Protein AF-A0A849PIF7-F1 (afdb_monomer)

Nearest PDB structures (foldseek):
  7ocy-assembly1_B  TM=1.721E-01  e=1.455E+00  Enterococcus faecalis
  5sv0-assembly1_B  TM=2.475E-01  e=7.502E+00  Escherichia coli DH1

Secondary structure (DSSP, 8-state):
-----S---------HHHHHHHHHHHH-THHHHHHTT-S-TTSSB--HHHHHHHHHHHHHHT-S---PPPSSHHHHHHHHHHHHHHTT-HHHHHHHHHHHHHHHHHHHHHHH-TT-TTS----HHHHHHHHHHTTSS-GGGHHHHHHHHHHHHHHHTT-B--HHHHHHHHHHHHHHHHHHHHHHHHHHHS-S------HHHHHHHHT--EEEEEEE--TT--EEEEEEE-HHHHHHHHHTGGGS--EEEEEEE------

Solvent-accessible surface area (backbone atoms only — not comparable to full-atom values): 15451 Å² total; per-residue (Å²): 134,85,89,90,87,82,82,79,94,70,79,87,72,78,44,71,66,56,54,47,51,51,50,47,61,74,67,34,73,62,55,59,61,60,47,72,79,63,77,64,91,74,79,47,43,65,51,71,68,54,55,53,49,50,52,57,51,39,33,69,59,78,42,75,80,69,86,68,76,63,92,42,74,66,57,44,52,52,47,53,51,38,54,61,31,38,80,75,37,46,48,59,21,33,44,49,52,45,50,52,52,49,50,53,53,49,55,49,49,48,72,75,39,74,86,58,85,80,66,75,89,64,55,70,67,51,48,50,52,51,36,34,74,70,66,66,40,62,69,66,50,50,59,53,51,50,50,54,47,48,55,26,51,42,33,63,75,65,30,46,70,53,67,73,55,44,50,53,51,48,57,52,48,49,55,51,50,54,55,51,48,54,47,46,51,52,62,73,68,52,71,95,71,88,78,93,73,54,75,66,53,52,50,58,56,56,74,29,42,30,42,37,33,32,35,34,76,53,93,88,67,67,45,77,48,79,45,81,29,42,48,69,54,46,50,60,50,61,75,52,42,88,74,68,71,52,44,84,73,49,79,40,78,54,79,78,78,83,127

Radius of gyration: 31.15 Å; Cα contacts (8 Å, |Δi|>4): 218; chains: 1; bounding box: 52×60×112 Å

pLDDT: mean 79.92, std 16.1, range [35.12, 96.31]

Mean predicted aligned error: 15.19 Å

Foldseek 3Di:
DDDDDDDDPDDPPCDVVNVVVVVCVVVPCVVVVVCVVDDDPPVQADDPVLLVVLLVLLCVLVNDDPPDPQPDPVLVVLLVVLVVVLVVPLLVSLVSLLVLLQVLLVVLLCLLCVPPVDDDPDPSLVSLVVCVVSVLDPPSVSVSSVSLNVVSVSSNVRRDYDSVSSVSSSVSSSSSSSSSVVSVCCSVVPDPDDDDDDPVVVVVLQAWWKWWWKWQPPPPDIDIDTDIDHPVRVVVCVVCVVPPNIGTDDIGTDPDPDD

Structure (mmCIF, N/CA/C/O backbone):
data_AF-A0A849PIF7-F1
#
_entry.id   AF-A0A849PIF7-F1
#
loop_
_atom_site.group_PDB
_atom_site.id
_atom_site.type_symbol
_atom_site.label_atom_id
_atom_site.label_alt_id
_atom_site.label_comp_id
_atom_site.label_asym_id
_atom_site.label_entity_id
_atom_site.label_seq_id
_atom_site.pdbx_PDB_ins_code
_atom_site.Cartn_x
_atom_site.Cartn_y
_atom_site.Cartn_z
_atom_site.occupancy
_atom_site.B_iso_or_equiv
_atom_site.auth_seq_id
_atom_site.auth_comp_id
_atom_site.auth_asym_id
_atom_site.auth_atom_id
_atom_site.pdbx_PDB_model_num
ATOM 1 N N . MET A 1 1 ? 16.662 -44.984 -64.130 1.00 35.12 1 MET A N 1
ATOM 2 C CA . MET A 1 1 ? 17.517 -43.788 -64.285 1.00 35.12 1 MET A CA 1
ATOM 3 C C . MET A 1 1 ? 16.568 -42.618 -64.485 1.00 35.12 1 MET A C 1
ATOM 5 O O . MET A 1 1 ? 15.893 -42.604 -65.497 1.00 35.12 1 MET A O 1
ATOM 9 N N . LEU A 1 2 ? 16.180 -41.853 -63.463 1.00 41.31 2 LEU A N 1
ATOM 10 C CA . LEU A 1 2 ? 16.982 -40.962 -62.613 1.00 41.31 2 LEU A CA 1
ATOM 11 C C . LEU A 1 2 ? 17.701 -39.891 -63.448 1.00 41.31 2 LEU A C 1
ATOM 13 O O . LEU A 1 2 ? 18.602 -40.215 -64.213 1.00 41.31 2 LEU A O 1
ATOM 17 N N . ILE A 1 3 ? 17.294 -38.645 -63.172 1.00 51.84 3 ILE A N 1
ATOM 18 C CA . ILE A 1 3 ? 17.892 -37.353 -63.534 1.00 51.84 3 ILE A CA 1
ATOM 19 C C . ILE A 1 3 ? 17.629 -36.906 -64.977 1.00 51.84 3 ILE A C 1
ATOM 21 O O . ILE A 1 3 ? 18.204 -37.461 -65.907 1.00 51.84 3 ILE A O 1
ATOM 25 N N . SER A 1 4 ? 16.780 -35.873 -65.129 1.00 46.81 4 SER A N 1
ATOM 26 C CA . SER A 1 4 ? 17.010 -34.662 -65.960 1.00 46.81 4 SER A CA 1
ATOM 27 C C . SER A 1 4 ? 15.718 -33.981 -66.458 1.00 46.81 4 SER A C 1
ATOM 29 O O . SER A 1 4 ? 15.670 -33.626 -67.621 1.00 46.81 4 SER A O 1
ATOM 31 N N . HIS A 1 5 ? 14.662 -33.771 -65.660 1.00 46.31 5 HIS A N 1
ATOM 32 C CA . HIS A 1 5 ? 13.556 -32.893 -66.106 1.00 46.31 5 HIS A CA 1
ATOM 33 C C . HIS A 1 5 ? 12.752 -32.299 -64.946 1.00 46.31 5 HIS A C 1
ATOM 35 O O . HIS A 1 5 ? 11.621 -32.704 -64.730 1.00 46.31 5 HIS A O 1
ATOM 41 N N . VAL A 1 6 ? 13.299 -31.327 -64.213 1.00 53.56 6 VAL A N 1
ATOM 42 C CA . VAL A 1 6 ? 12.490 -30.279 -63.560 1.00 53.56 6 VAL A CA 1
ATOM 43 C C . VAL A 1 6 ? 13.376 -29.037 -63.440 1.00 53.56 6 VAL A C 1
ATOM 45 O O . VAL A 1 6 ? 14.538 -29.162 -63.073 1.00 53.56 6 VAL A O 1
ATOM 48 N N . VAL A 1 7 ? 12.811 -27.860 -63.706 1.00 50.59 7 VAL A N 1
ATOM 49 C CA . VAL A 1 7 ? 13.446 -26.527 -63.754 1.00 50.59 7 VAL A CA 1
ATOM 50 C C . VAL A 1 7 ? 14.021 -26.165 -65.128 1.00 50.59 7 VAL A C 1
ATOM 52 O O . VAL A 1 7 ? 15.214 -25.950 -65.317 1.00 50.59 7 VAL A O 1
ATOM 55 N N . GLY A 1 8 ? 13.115 -26.046 -66.102 1.00 46.53 8 GLY A N 1
ATOM 56 C CA . GLY A 1 8 ? 13.291 -25.086 -67.185 1.00 46.53 8 GLY A CA 1
ATOM 57 C C . GLY A 1 8 ? 12.989 -23.688 -66.645 1.00 46.53 8 GLY A C 1
ATOM 58 O O . GLY A 1 8 ? 11.845 -23.385 -66.314 1.00 46.53 8 GLY A O 1
ATOM 59 N N . TRP A 1 9 ? 14.021 -22.856 -66.518 1.00 51.81 9 TRP A N 1
ATOM 60 C CA . TRP A 1 9 ? 13.896 -21.404 -66.395 1.00 51.81 9 TRP A CA 1
ATOM 61 C C . TRP A 1 9 ? 13.488 -20.816 -67.748 1.00 51.81 9 TRP A C 1
ATOM 63 O O . TRP A 1 9 ? 14.283 -20.180 -68.431 1.00 51.81 9 TRP A O 1
ATOM 73 N N . GLU A 1 10 ? 12.238 -21.024 -68.141 1.00 46.03 10 GLU A N 1
ATOM 74 C CA . GLU A 1 10 ? 11.636 -20.269 -69.231 1.00 46.03 10 GLU A CA 1
ATOM 75 C C . GLU A 1 10 ? 10.277 -19.748 -68.774 1.00 46.03 10 GLU A C 1
ATOM 77 O O . GLU A 1 10 ? 9.395 -20.507 -68.389 1.00 46.03 10 GLU A O 1
ATOM 82 N N . GLN A 1 11 ? 10.153 -18.419 -68.818 1.00 55.75 11 GLN A N 1
ATOM 83 C CA . GLN A 1 11 ? 8.917 -17.654 -68.661 1.00 55.75 11 GLN A CA 1
ATOM 84 C C . GLN A 1 11 ? 8.343 -17.588 -67.238 1.00 55.75 11 GLN A C 1
ATOM 86 O O . GLN A 1 11 ? 7.218 -18.000 -66.972 1.00 55.75 11 GLN A O 1
ATOM 91 N N . ILE A 1 12 ? 9.056 -16.899 -66.336 1.00 53.50 12 ILE A N 1
ATOM 92 C CA . ILE A 1 12 ? 8.342 -16.114 -65.318 1.00 53.50 12 ILE A CA 1
ATOM 93 C C . ILE A 1 12 ? 7.692 -14.946 -66.069 1.00 53.50 12 ILE A C 1
ATOM 95 O O . ILE A 1 12 ? 8.276 -13.872 -66.211 1.00 53.50 12 ILE A O 1
ATOM 99 N N . THR A 1 13 ? 6.496 -15.164 -66.613 1.00 55.72 13 THR A N 1
ATOM 100 C CA . THR A 1 13 ? 5.604 -14.067 -66.985 1.00 55.72 13 THR A CA 1
ATOM 101 C C . THR A 1 13 ? 5.192 -13.409 -65.682 1.00 55.72 13 THR A C 1
ATOM 103 O O . THR A 1 13 ? 4.318 -13.906 -64.973 1.00 55.72 13 THR A O 1
ATOM 106 N N . VAL A 1 14 ? 5.901 -12.346 -65.304 1.00 62.09 14 VAL A N 1
ATOM 107 C CA . VAL A 1 14 ? 5.511 -11.534 -64.157 1.00 62.09 14 VAL A CA 1
ATOM 108 C C . VAL A 1 14 ? 4.198 -10.872 -64.542 1.00 62.09 14 VAL A C 1
ATOM 110 O O . VAL A 1 14 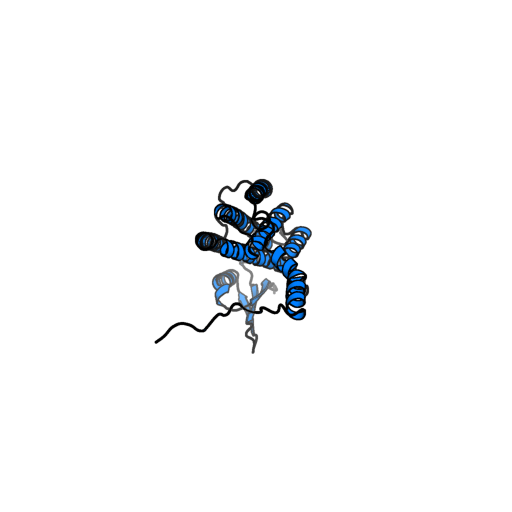? 4.175 -9.896 -65.291 1.00 62.09 14 VAL A O 1
ATOM 113 N N . ASP A 1 15 ? 3.104 -11.477 -64.097 1.00 67.56 15 ASP A N 1
ATOM 114 C CA . ASP A 1 15 ? 1.775 -11.005 -64.425 1.00 67.56 15 ASP A CA 1
ATOM 115 C C . ASP A 1 15 ? 1.606 -9.605 -63.834 1.00 67.56 15 ASP A C 1
ATOM 117 O O . ASP A 1 15 ? 2.105 -9.306 -62.741 1.00 67.56 15 ASP A O 1
ATOM 121 N N . THR A 1 16 ? 0.921 -8.715 -64.550 1.00 73.88 16 THR A N 1
ATOM 122 C CA . THR A 1 16 ? 0.768 -7.319 -64.100 1.00 73.88 16 THR A CA 1
ATOM 123 C C . THR A 1 16 ? 0.113 -7.271 -62.718 1.00 73.88 16 THR A C 1
ATOM 125 O O . THR A 1 16 ? 0.446 -6.421 -61.898 1.00 73.88 16 THR A O 1
ATOM 128 N N . ILE A 1 17 ? -0.740 -8.257 -62.426 1.00 76.25 17 ILE A N 1
ATOM 129 C CA . ILE A 1 17 ? -1.367 -8.486 -61.124 1.00 76.25 17 ILE A CA 1
ATOM 130 C C . ILE A 1 17 ? -0.325 -8.813 -60.046 1.00 76.25 17 ILE A C 1
ATOM 132 O O . ILE A 1 17 ? -0.414 -8.277 -58.948 1.00 76.25 17 ILE A O 1
ATOM 136 N N . THR A 1 18 ? 0.684 -9.638 -60.338 1.00 76.56 18 THR A N 1
ATOM 137 C CA . THR A 1 18 ? 1.757 -9.998 -59.396 1.00 76.56 18 THR A CA 1
ATOM 138 C C . THR A 1 18 ? 2.657 -8.804 -59.086 1.00 76.56 18 THR A C 1
ATOM 140 O O . THR A 1 18 ? 3.003 -8.582 -57.928 1.00 76.56 18 THR A O 1
ATOM 143 N N . LEU A 1 19 ? 2.985 -7.992 -60.097 1.00 78.25 19 LEU A N 1
ATOM 144 C CA . LEU A 1 19 ? 3.710 -6.727 -59.913 1.00 78.25 19 LEU A CA 1
ATOM 145 C C . LEU A 1 19 ? 2.902 -5.720 -59.092 1.00 78.25 19 LEU A C 1
ATOM 147 O O . LEU A 1 19 ? 3.461 -5.042 -58.234 1.00 78.25 19 LEU A O 1
ATOM 151 N N . LEU A 1 20 ? 1.590 -5.650 -59.321 1.00 75.06 20 LEU A N 1
ATOM 152 C CA . LEU A 1 20 ? 0.695 -4.753 -58.598 1.00 75.06 20 LEU A CA 1
ATOM 153 C C . LEU A 1 20 ? 0.504 -5.213 -57.150 1.00 75.06 20 LEU A C 1
ATOM 155 O O . LEU A 1 20 ? 0.554 -4.380 -56.257 1.00 75.06 20 LEU A O 1
ATOM 159 N N . LEU A 1 21 ? 0.393 -6.519 -56.889 1.00 71.81 21 LEU A N 1
ATOM 160 C CA . LEU A 1 21 ? 0.383 -7.089 -55.535 1.00 71.81 21 LEU A CA 1
ATOM 161 C C . LEU A 1 21 ? 1.705 -6.850 -54.805 1.00 71.81 21 LEU A C 1
ATOM 163 O O . LEU A 1 21 ? 1.686 -6.476 -53.638 1.00 71.81 21 LEU A O 1
ATOM 167 N N . LEU A 1 22 ? 2.844 -7.006 -55.486 1.00 71.75 22 LEU A N 1
ATOM 168 C CA . LEU A 1 22 ? 4.161 -6.703 -54.924 1.00 71.75 22 LEU A CA 1
ATOM 169 C C . LEU A 1 22 ? 4.294 -5.207 -54.601 1.00 71.75 22 LEU A C 1
ATOM 171 O O . LEU A 1 22 ? 4.764 -4.852 -53.523 1.00 71.75 22 LEU A O 1
ATOM 175 N N . ALA A 1 23 ? 3.828 -4.330 -55.492 1.00 75.44 23 ALA A N 1
ATOM 176 C CA . ALA A 1 23 ? 3.785 -2.889 -55.259 1.00 75.44 23 ALA A CA 1
ATOM 177 C C . ALA A 1 23 ? 2.822 -2.527 -54.117 1.00 75.44 23 ALA A C 1
ATOM 179 O O . ALA A 1 23 ? 3.164 -1.713 -53.268 1.00 75.44 23 ALA A O 1
ATOM 180 N N . PHE A 1 24 ? 1.656 -3.169 -54.036 1.00 74.12 24 PHE A N 1
ATOM 181 C CA . PHE A 1 24 ? 0.692 -2.969 -52.955 1.00 74.12 24 PHE A CA 1
ATOM 182 C C . PHE A 1 24 ? 1.241 -3.467 -51.616 1.00 74.12 24 PHE A C 1
ATOM 184 O O . PHE A 1 24 ? 0.996 -2.847 -50.592 1.00 74.12 24 PHE A O 1
ATOM 191 N N . LEU A 1 25 ? 2.033 -4.541 -51.616 1.00 65.75 25 LEU A N 1
ATOM 192 C CA . LEU A 1 25 ? 2.717 -5.055 -50.431 1.00 65.75 25 LEU A CA 1
ATOM 193 C C . LEU A 1 25 ? 3.863 -4.126 -49.997 1.00 65.75 25 LEU A C 1
ATOM 195 O O . LEU A 1 25 ? 4.031 -3.906 -48.802 1.00 65.75 25 LEU A O 1
ATOM 199 N N . LEU A 1 26 ? 4.580 -3.514 -50.947 1.00 63.72 26 LEU A N 1
ATOM 200 C CA . LEU A 1 26 ? 5.609 -2.493 -50.694 1.00 63.72 26 LEU A CA 1
ATOM 201 C C . LEU A 1 26 ? 5.036 -1.142 -50.225 1.00 63.72 26 LEU A C 1
ATOM 203 O O . LEU A 1 26 ? 5.716 -0.416 -49.504 1.00 63.72 26 LEU A O 1
ATOM 207 N N . VAL A 1 27 ? 3.806 -0.804 -50.624 1.00 66.25 27 VAL A N 1
ATOM 208 C CA . VAL A 1 27 ? 3.104 0.450 -50.277 1.00 66.25 27 VAL A CA 1
ATOM 209 C C . VAL A 1 27 ? 2.106 0.249 -49.122 1.00 66.25 27 VAL A C 1
ATOM 211 O O . VAL A 1 27 ? 1.546 1.213 -48.602 1.00 66.25 27 VAL A O 1
ATOM 214 N N . SER A 1 28 ? 1.885 -0.994 -48.680 1.00 62.19 28 SER A N 1
ATOM 215 C CA . SER A 1 28 ? 0.924 -1.312 -47.624 1.00 62.19 28 SER A CA 1
ATOM 216 C C . SER A 1 28 ? 1.323 -0.641 -46.301 1.00 62.19 28 SER A C 1
ATOM 218 O O . SER A 1 28 ? 2.455 -0.820 -45.835 1.00 62.19 28 SER A O 1
ATOM 220 N N . PRO A 1 29 ? 0.390 0.053 -45.621 1.00 58.03 29 PRO A N 1
ATOM 221 C CA . PRO A 1 29 ? 0.633 0.740 -44.347 1.00 58.03 29 PRO A CA 1
ATOM 222 C C . PRO A 1 29 ? 0.992 -0.204 -43.181 1.00 58.03 29 PRO A C 1
ATOM 224 O O . PRO A 1 29 ? 1.274 0.248 -42.072 1.00 58.03 29 PRO A O 1
ATOM 227 N N . PHE A 1 30 ? 1.040 -1.520 -43.409 1.00 53.28 30 PHE A N 1
ATOM 228 C CA . PHE A 1 30 ? 1.549 -2.489 -42.438 1.00 53.28 30 PHE A CA 1
ATOM 229 C C . PHE A 1 30 ? 3.085 -2.539 -42.355 1.00 53.28 30 PHE A C 1
ATOM 231 O O . PHE A 1 30 ? 3.613 -2.941 -41.319 1.00 53.28 30 PHE A O 1
ATOM 238 N N . ILE A 1 31 ? 3.827 -2.064 -43.369 1.00 53.44 31 ILE A N 1
ATOM 239 C CA . ILE A 1 31 ? 5.289 -1.896 -43.247 1.00 53.44 31 ILE A CA 1
ATOM 240 C C . ILE A 1 31 ? 5.625 -0.771 -42.260 1.00 53.44 31 ILE A C 1
ATOM 242 O O . ILE A 1 31 ? 6.577 -0.909 -41.495 1.00 53.44 31 ILE A O 1
ATOM 246 N N . GLU A 1 32 ? 4.834 0.305 -42.201 1.00 47.50 32 GLU A N 1
ATOM 247 C CA . GLU A 1 32 ? 5.007 1.355 -41.183 1.00 47.50 32 GLU A CA 1
ATOM 248 C C . GLU A 1 32 ? 4.712 0.847 -39.763 1.00 47.50 32 GLU A C 1
ATOM 250 O O . GLU A 1 32 ? 5.371 1.269 -38.812 1.00 47.50 32 GLU A O 1
ATOM 255 N N . GLN A 1 33 ? 3.800 -0.120 -39.608 1.00 48.03 33 GLN A N 1
ATOM 256 C CA . GLN A 1 33 ? 3.543 -0.767 -38.315 1.00 48.03 33 GLN A CA 1
ATOM 257 C C . GLN A 1 33 ? 4.656 -1.745 -37.902 1.00 48.03 33 GLN A C 1
ATOM 259 O O . GLN A 1 33 ? 4.949 -1.851 -36.715 1.00 48.03 33 GLN A O 1
ATOM 264 N N . LEU A 1 34 ? 5.344 -2.387 -38.854 1.00 48.75 34 LEU A N 1
ATOM 265 C CA . LEU A 1 34 ? 6.538 -3.202 -38.578 1.00 48.75 34 LEU A CA 1
ATOM 266 C C . LEU A 1 34 ? 7.805 -2.351 -38.362 1.00 48.75 34 LEU A C 1
ATOM 268 O O . LEU A 1 34 ? 8.671 -2.722 -37.570 1.00 48.75 34 LEU A O 1
ATOM 272 N N . ARG A 1 35 ? 7.910 -1.182 -39.010 1.00 41.22 35 ARG A N 1
ATOM 273 C CA . ARG A 1 35 ? 8.995 -0.207 -38.781 1.00 41.22 35 ARG A CA 1
ATOM 274 C C . ARG A 1 35 ? 8.923 0.449 -37.405 1.00 41.22 35 ARG A C 1
ATOM 276 O O . ARG A 1 35 ? 9.966 0.810 -36.868 1.00 41.22 35 ARG A O 1
ATOM 283 N N . LYS A 1 36 ? 7.734 0.546 -36.805 1.00 42.81 36 LYS A N 1
ATOM 284 C CA . LYS A 1 36 ? 7.552 1.095 -35.451 1.00 42.81 36 LYS A CA 1
ATOM 285 C C . LYS A 1 36 ? 8.197 0.275 -34.327 1.00 42.81 36 LYS A C 1
ATOM 287 O O . LYS A 1 36 ? 8.290 0.786 -33.222 1.00 42.81 36 LYS A O 1
ATOM 292 N N . ILE A 1 37 ? 8.674 -0.943 -34.595 1.00 50.44 37 ILE A N 1
ATOM 293 C CA . ILE A 1 37 ? 9.391 -1.774 -33.607 1.00 50.44 37 ILE A CA 1
ATOM 294 C C . ILE A 1 37 ? 10.923 -1.627 -33.741 1.00 50.44 37 ILE A C 1
ATOM 296 O O . ILE A 1 37 ? 11.677 -2.137 -32.920 1.00 50.44 37 ILE A O 1
ATOM 300 N N . LYS A 1 38 ? 11.430 -0.923 -34.764 1.00 44.53 38 LYS A N 1
ATOM 301 C CA . LYS A 1 38 ? 12.875 -0.824 -35.024 1.00 44.53 38 LYS A CA 1
ATOM 302 C C . LYS A 1 38 ? 13.273 0.544 -35.568 1.00 44.53 38 LYS A C 1
ATOM 304 O O . LYS A 1 38 ? 13.595 0.679 -36.747 1.00 44.53 38 LYS A O 1
ATOM 309 N N . VAL A 1 39 ? 13.336 1.537 -34.687 1.00 39.34 39 VAL A N 1
ATOM 310 C CA . VAL A 1 39 ? 14.216 2.697 -34.882 1.00 39.34 39 VAL A CA 1
ATOM 311 C C . VAL A 1 39 ? 15.047 2.880 -33.615 1.00 39.34 39 VAL A C 1
ATOM 313 O O . VAL A 1 39 ? 14.692 3.633 -32.723 1.00 39.34 39 VAL A O 1
ATOM 316 N N . GLY A 1 40 ? 16.170 2.159 -33.577 1.00 40.66 40 GLY A N 1
ATOM 317 C CA . GLY A 1 40 ? 17.256 2.345 -32.618 1.00 40.66 40 GLY A CA 1
ATOM 318 C C . GLY A 1 40 ? 17.052 1.617 -31.294 1.00 40.66 40 GLY A C 1
ATOM 319 O O . GLY A 1 40 ? 16.019 1.744 -30.654 1.00 40.66 40 GLY A O 1
ATOM 320 N N . GLU A 1 41 ? 18.087 0.921 -30.834 1.00 45.38 41 GLU A N 1
ATOM 321 C CA . GLU A 1 41 ? 18.241 0.367 -29.476 1.00 45.38 41 GLU A CA 1
ATOM 322 C C . GLU A 1 41 ? 18.171 1.439 -28.356 1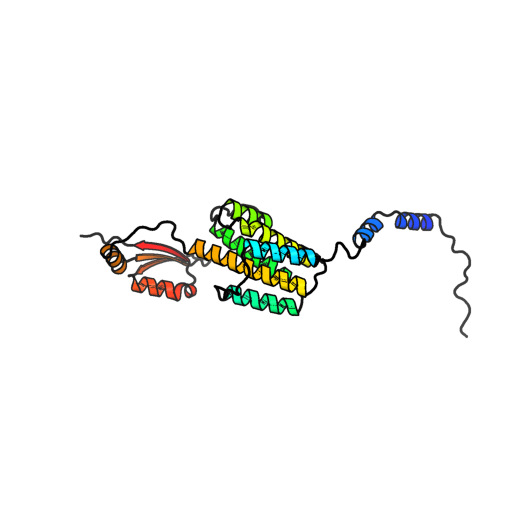.00 45.38 41 GLU A C 1
ATOM 324 O O . GLU A 1 41 ? 18.609 1.206 -27.242 1.00 45.38 41 GLU A O 1
ATOM 329 N N . PHE A 1 42 ? 17.653 2.636 -28.645 1.00 44.09 42 PHE A N 1
ATOM 330 C CA . PHE A 1 42 ? 17.788 3.846 -27.840 1.00 44.09 42 PHE A CA 1
ATOM 331 C C . PHE A 1 42 ? 16.493 4.285 -27.141 1.00 44.09 42 PHE A C 1
ATOM 333 O O . PHE A 1 42 ? 16.565 5.072 -26.205 1.00 44.09 42 PHE A O 1
ATOM 340 N N . GLU A 1 43 ? 15.325 3.793 -27.568 1.00 47.28 43 GLU A N 1
ATOM 341 C CA . GLU A 1 43 ? 14.036 4.080 -26.904 1.00 47.28 43 GLU A CA 1
ATOM 342 C C . GLU A 1 43 ? 13.480 2.886 -26.118 1.00 47.28 43 GLU A C 1
ATOM 344 O O . GLU A 1 43 ? 12.558 3.052 -25.329 1.00 47.28 43 GLU A O 1
ATOM 349 N N . ALA A 1 44 ? 14.033 1.687 -26.316 1.00 63.69 44 ALA A N 1
ATOM 350 C CA . ALA A 1 44 ? 13.549 0.462 -25.683 1.00 63.69 44 ALA A CA 1
ATOM 351 C C . ALA A 1 44 ? 14.381 0.035 -24.465 1.00 63.69 44 ALA A C 1
ATOM 353 O O . ALA A 1 44 ? 14.152 -1.053 -23.954 1.00 63.69 44 ALA A O 1
ATOM 354 N N . GLU A 1 45 ? 15.356 0.832 -24.020 1.00 75.06 45 GLU A N 1
ATOM 355 C CA . GLU A 1 45 ? 16.161 0.548 -22.827 1.00 75.06 45 GLU A CA 1
ATOM 356 C C . GLU A 1 45 ? 15.925 1.626 -21.765 1.00 75.06 45 GLU A C 1
ATOM 358 O O . GLU A 1 45 ? 16.014 2.829 -22.034 1.00 75.06 45 GLU A O 1
ATOM 363 N N . ILE A 1 46 ? 15.664 1.195 -20.531 1.00 81.94 46 ILE A N 1
ATOM 364 C CA . ILE A 1 46 ? 15.621 2.092 -19.377 1.00 81.94 46 ILE A CA 1
ATOM 365 C C . ILE A 1 46 ? 17.038 2.608 -19.127 1.00 81.94 46 ILE A C 1
ATOM 367 O O . ILE A 1 46 ? 17.946 1.851 -18.781 1.00 81.94 46 ILE A O 1
ATOM 371 N N . ALA A 1 47 ? 17.240 3.913 -19.309 1.00 84.31 47 ALA A N 1
ATOM 372 C CA . ALA A 1 47 ? 18.582 4.462 -19.333 1.00 84.31 47 ALA A CA 1
ATOM 373 C C . ALA A 1 47 ? 19.241 4.408 -17.934 1.00 84.31 47 ALA A C 1
ATOM 375 O O . ALA A 1 47 ? 18.689 4.971 -16.986 1.00 84.31 47 ALA A O 1
ATOM 376 N N . PRO A 1 48 ? 20.486 3.902 -17.792 1.00 84.62 48 PRO A N 1
ATOM 377 C CA . PRO A 1 48 ? 21.284 3.982 -16.556 1.00 84.62 48 PRO A CA 1
ATOM 378 C C . PRO A 1 48 ? 21.221 5.334 -15.841 1.00 84.62 48 PRO A C 1
ATOM 380 O O . PRO A 1 48 ? 21.184 5.447 -14.616 1.00 84.62 48 PRO A O 1
ATOM 383 N N . SER A 1 49 ? 21.298 6.396 -16.647 1.00 84.75 49 SER A N 1
ATOM 384 C CA . SER A 1 49 ? 21.364 7.766 -16.158 1.00 84.75 49 SER A CA 1
ATOM 385 C C . SER A 1 49 ? 20.033 8.245 -15.588 1.00 84.75 49 SER A C 1
ATOM 387 O O . SER A 1 49 ? 20.044 9.097 -14.704 1.00 84.75 49 SER A O 1
ATOM 389 N N . GLU A 1 50 ? 18.916 7.693 -16.061 1.00 87.44 50 GLU A N 1
ATOM 390 C CA . GLU A 1 50 ? 17.579 7.940 -15.527 1.00 87.44 50 GLU A CA 1
ATOM 391 C C . GLU A 1 50 ? 17.460 7.316 -14.139 1.00 87.44 50 GLU A C 1
ATOM 393 O O . GLU A 1 50 ? 17.223 8.033 -13.176 1.00 87.44 50 GLU A O 1
ATOM 398 N N . VAL A 1 51 ? 17.795 6.030 -13.998 1.00 86.12 51 VAL A N 1
ATOM 399 C CA . VAL A 1 51 ? 17.753 5.325 -12.704 1.00 86.12 51 VAL A CA 1
ATOM 400 C C . VAL A 1 51 ? 18.691 5.960 -11.676 1.00 86.12 51 VAL A C 1
ATOM 402 O O . VAL A 1 51 ? 18.346 6.108 -10.504 1.00 86.12 51 VAL A O 1
ATOM 405 N N . LYS A 1 52 ? 19.868 6.426 -12.108 1.00 86.94 52 LYS A N 1
ATOM 406 C CA . LYS A 1 52 ? 20.792 7.155 -11.230 1.00 86.94 52 LYS A CA 1
ATOM 407 C C . LYS A 1 52 ? 20.240 8.513 -10.783 1.00 86.94 52 LYS A C 1
ATOM 409 O O . LYS A 1 52 ? 20.443 8.895 -9.629 1.00 86.94 52 LYS A O 1
ATOM 414 N N . LYS A 1 53 ? 19.582 9.258 -11.681 1.00 88.12 53 LYS A N 1
ATOM 415 C CA . LYS A 1 53 ? 18.922 10.529 -11.337 1.00 88.12 53 LYS A CA 1
ATOM 416 C C . LYS A 1 53 ? 17.779 10.281 -10.363 1.00 88.12 53 LYS A C 1
ATOM 418 O O . LYS A 1 53 ? 17.766 10.924 -9.317 1.00 88.12 53 LYS A O 1
ATOM 423 N N . PHE A 1 54 ? 16.937 9.297 -10.662 1.00 88.75 54 PHE A N 1
ATOM 424 C CA . PHE A 1 54 ? 15.846 8.857 -9.809 1.00 88.75 54 PHE A CA 1
ATOM 425 C C . PHE A 1 54 ? 16.341 8.542 -8.394 1.00 88.75 54 PHE A C 1
ATOM 427 O O . PHE A 1 54 ? 15.902 9.170 -7.434 1.00 88.75 54 PHE A O 1
ATOM 434 N N . LYS A 1 55 ? 17.362 7.681 -8.263 1.00 86.56 55 LYS A N 1
ATOM 435 C CA . LYS A 1 55 ? 17.985 7.368 -6.966 1.00 86.56 55 LYS A CA 1
ATOM 436 C C . LYS A 1 55 ? 18.405 8.627 -6.206 1.00 86.56 55 LYS A C 1
ATOM 438 O O . LYS A 1 55 ? 18.077 8.784 -5.036 1.00 86.56 55 LYS A O 1
ATOM 443 N N . SER A 1 56 ? 19.061 9.564 -6.889 1.00 84.38 56 SER A N 1
ATOM 444 C CA . SER A 1 56 ? 19.499 10.817 -6.266 1.00 84.38 56 SER A CA 1
ATOM 445 C C . SER A 1 56 ? 18.357 11.755 -5.853 1.00 84.38 56 SER A C 1
ATOM 447 O O . SER A 1 56 ? 18.535 12.567 -4.947 1.00 84.38 56 SER A O 1
ATOM 449 N N . GLU A 1 57 ? 17.207 11.695 -6.524 1.00 84.94 57 GLU A N 1
ATOM 450 C CA . GLU A 1 57 ? 16.019 12.486 -6.190 1.00 84.94 57 GLU A CA 1
ATOM 451 C C . GLU A 1 57 ? 15.263 11.887 -5.002 1.00 84.94 57 GLU A C 1
ATOM 453 O O . GLU A 1 57 ? 14.840 12.617 -4.098 1.00 84.94 57 GLU A O 1
ATOM 458 N N . VAL A 1 58 ? 15.185 10.556 -4.946 1.00 82.19 58 VAL A N 1
ATOM 459 C CA . VAL A 1 58 ? 14.641 9.834 -3.794 1.00 82.19 58 VAL A CA 1
ATOM 460 C C . VAL A 1 58 ? 15.497 10.061 -2.557 1.00 82.19 58 VAL A C 1
ATOM 462 O O . VAL A 1 58 ? 14.955 10.422 -1.516 1.00 82.19 58 VAL A O 1
ATOM 465 N N . ASP A 1 59 ? 16.821 9.960 -2.669 1.00 85.88 59 ASP A N 1
ATOM 466 C CA . ASP A 1 59 ? 17.723 10.187 -1.534 1.00 85.88 59 ASP A CA 1
ATOM 467 C C . ASP A 1 59 ? 17.616 11.618 -0.971 1.00 85.88 59 ASP A C 1
ATOM 469 O O . ASP A 1 59 ? 17.865 11.843 0.211 1.00 85.88 59 ASP A O 1
ATOM 473 N N . LYS A 1 60 ? 17.194 12.600 -1.779 1.00 83.75 60 LYS A N 1
ATOM 474 C CA . LYS A 1 60 ? 16.896 13.964 -1.300 1.00 83.75 60 LYS A CA 1
ATOM 475 C C . LYS A 1 60 ? 15.529 14.078 -0.630 1.00 83.75 60 LYS A C 1
ATOM 477 O O . LYS A 1 60 ? 15.377 14.888 0.278 1.00 83.75 60 LYS A O 1
ATOM 482 N N . SER A 1 61 ? 14.544 13.324 -1.112 1.00 78.62 61 SER A N 1
ATOM 483 C CA . SER A 1 61 ? 13.145 13.424 -0.675 1.00 78.62 61 SER A CA 1
ATOM 484 C C . SER A 1 61 ? 12.848 12.578 0.565 1.00 78.62 61 SER A C 1
ATOM 486 O O . SER A 1 61 ? 12.095 13.016 1.429 1.00 78.62 61 SER A O 1
ATOM 488 N N . ILE A 1 62 ? 13.448 11.388 0.653 1.00 78.31 62 ILE A N 1
ATOM 489 C CA . ILE A 1 62 ? 13.242 10.389 1.717 1.00 78.31 62 ILE A CA 1
ATOM 490 C C . ILE A 1 62 ? 14.475 10.311 2.650 1.00 78.31 62 ILE A C 1
ATOM 492 O O . ILE A 1 62 ? 14.399 9.794 3.760 1.00 78.31 62 ILE A O 1
ATOM 496 N N . GLY A 1 63 ? 15.610 10.892 2.242 1.00 73.56 63 GLY A N 1
ATOM 497 C CA . GLY A 1 63 ? 16.899 10.806 2.937 1.00 73.56 63 GLY A CA 1
ATOM 498 C C . GLY A 1 63 ? 17.772 9.676 2.385 1.00 73.56 63 GLY A C 1
ATOM 499 O O . GLY A 1 63 ? 17.291 8.800 1.672 1.00 73.56 63 GLY A O 1
ATOM 500 N N . THR A 1 64 ? 19.071 9.673 2.686 1.00 59.81 64 THR A N 1
ATOM 501 C CA . THR A 1 64 ? 19.952 8.527 2.398 1.00 59.81 64 THR A CA 1
ATOM 502 C C . THR A 1 64 ? 19.616 7.390 3.352 1.00 59.81 64 THR A C 1
ATOM 504 O O . THR A 1 64 ? 19.638 7.589 4.564 1.00 59.81 64 THR A O 1
ATOM 507 N N . GLY A 1 65 ? 19.288 6.220 2.803 1.00 55.00 65 GLY A N 1
ATOM 508 C CA . GLY A 1 65 ? 18.894 5.044 3.570 1.00 55.00 65 GLY A CA 1
ATOM 509 C C . GLY A 1 65 ? 20.022 4.559 4.471 1.00 55.00 65 GLY A C 1
ATOM 510 O O . GLY A 1 65 ? 20.884 3.799 4.040 1.00 55.00 65 GLY A O 1
ATOM 511 N N . GLU A 1 66 ? 20.001 4.961 5.737 1.00 46.38 66 GLU A N 1
ATOM 512 C CA . GLU A 1 66 ? 20.353 3.992 6.765 1.00 46.38 66 GLU A CA 1
ATOM 513 C C . GLU A 1 66 ? 19.298 2.892 6.672 1.00 46.38 66 GLU A C 1
ATOM 515 O O . GLU A 1 66 ? 18.106 3.198 6.604 1.00 46.38 66 GLU A O 1
ATOM 520 N N . VAL A 1 67 ? 19.744 1.639 6.566 1.00 49.41 67 VAL A N 1
ATOM 521 C CA . VAL A 1 67 ? 18.876 0.458 6.527 1.00 49.41 67 VAL A CA 1
ATOM 522 C C . VAL A 1 67 ? 18.012 0.504 7.783 1.00 49.41 67 VAL A C 1
ATOM 524 O O . VAL A 1 67 ? 18.479 0.188 8.877 1.00 49.41 67 VAL A O 1
ATOM 527 N N . ARG A 1 68 ? 16.779 0.989 7.647 1.00 55.47 68 ARG A N 1
ATOM 528 C CA . ARG A 1 68 ? 15.780 0.869 8.697 1.00 55.47 68 ARG A CA 1
ATOM 529 C C . ARG A 1 68 ? 15.354 -0.588 8.662 1.00 55.47 68 ARG A C 1
ATOM 531 O O . ARG A 1 68 ? 15.082 -1.118 7.591 1.00 55.47 68 ARG A O 1
ATOM 538 N N . GLU A 1 69 ? 15.384 -1.256 9.810 1.00 57.00 69 GLU A N 1
ATOM 539 C CA . GLU A 1 69 ? 14.749 -2.569 9.902 1.00 57.00 69 GLU A CA 1
ATOM 540 C C . GLU A 1 69 ? 13.290 -2.402 9.445 1.00 57.00 69 GLU A C 1
ATOM 542 O O . GLU A 1 69 ? 12.641 -1.439 9.878 1.00 57.00 69 GLU A O 1
ATOM 547 N N . PRO A 1 70 ? 12.788 -3.282 8.563 1.00 59.88 70 PRO A N 1
ATOM 548 C CA . PRO A 1 70 ? 11.404 -3.222 8.123 1.00 59.88 70 PRO A CA 1
ATOM 549 C C . PRO A 1 70 ? 10.497 -3.265 9.352 1.00 59.88 70 PRO A C 1
ATOM 551 O O . PRO A 1 70 ? 10.676 -4.091 10.249 1.00 59.88 70 PRO A O 1
ATOM 554 N N . ILE A 1 71 ? 9.549 -2.333 9.400 1.00 62.94 71 ILE A N 1
ATOM 555 C CA . ILE A 1 71 ? 8.720 -2.078 10.586 1.00 62.94 71 ILE A CA 1
ATOM 556 C C . ILE A 1 71 ? 7.787 -3.262 10.852 1.00 62.94 71 ILE A C 1
ATOM 558 O O . ILE A 1 71 ? 7.546 -3.620 12.005 1.00 62.94 71 ILE A O 1
ATOM 562 N N . THR A 1 72 ? 7.335 -3.920 9.780 1.00 65.38 72 THR A N 1
ATOM 563 C CA . THR A 1 72 ? 6.413 -5.051 9.829 1.00 65.38 72 THR A CA 1
ATOM 564 C C . THR A 1 72 ? 7.009 -6.318 9.194 1.00 65.38 72 THR A C 1
ATOM 566 O O . THR A 1 72 ? 7.763 -6.253 8.214 1.00 65.38 72 THR A O 1
ATOM 569 N N . PRO A 1 73 ? 6.666 -7.515 9.718 1.00 69.69 73 PRO A N 1
ATOM 570 C CA . PRO A 1 73 ? 7.102 -8.789 9.142 1.00 69.69 73 PRO A CA 1
ATOM 571 C C . PRO A 1 73 ? 6.571 -9.004 7.716 1.00 69.69 73 PRO A C 1
ATOM 573 O O . PRO A 1 73 ? 7.235 -9.662 6.915 1.00 69.69 73 PRO A O 1
ATOM 576 N N . GLU A 1 74 ? 5.419 -8.413 7.375 1.00 73.19 74 GLU A N 1
ATOM 577 C CA . GLU A 1 74 ? 4.870 -8.443 6.016 1.00 73.19 74 GLU A CA 1
ATOM 578 C C . GLU A 1 74 ? 5.810 -7.753 5.019 1.00 73.19 74 GLU A C 1
ATOM 580 O O . GLU A 1 74 ? 6.177 -8.358 4.014 1.00 73.19 74 GLU A O 1
ATOM 585 N N . ILE A 1 75 ? 6.286 -6.537 5.308 1.00 75.56 75 ILE A N 1
ATOM 586 C CA . ILE A 1 75 ? 7.180 -5.808 4.391 1.00 75.56 75 ILE A CA 1
ATOM 587 C C . ILE A 1 75 ? 8.523 -6.501 4.241 1.00 75.56 75 ILE A C 1
ATOM 589 O O . ILE A 1 75 ? 9.045 -6.582 3.129 1.00 75.56 75 ILE A O 1
ATOM 593 N N . ARG A 1 76 ? 9.051 -7.063 5.331 1.00 75.38 76 ARG A N 1
ATOM 594 C CA . ARG A 1 76 ? 10.260 -7.886 5.269 1.00 75.38 76 ARG A CA 1
ATOM 595 C C . ARG A 1 76 ? 10.089 -9.042 4.282 1.00 75.38 76 ARG A C 1
ATOM 597 O O . ARG A 1 76 ? 10.937 -9.224 3.416 1.00 75.38 76 ARG A O 1
ATOM 604 N N . SER A 1 77 ? 8.963 -9.755 4.360 1.00 84.56 77 SER A N 1
ATOM 605 C CA . SER A 1 77 ? 8.664 -10.858 3.438 1.00 84.56 77 SER A CA 1
ATOM 606 C C . SER A 1 77 ? 8.501 -10.395 1.986 1.00 84.56 77 SER A C 1
ATOM 608 O O . SER A 1 77 ? 8.981 -11.055 1.069 1.00 84.56 77 SER A O 1
ATOM 610 N N . VAL A 1 78 ? 7.899 -9.220 1.763 1.00 88.44 78 VAL A N 1
ATOM 611 C CA . VAL A 1 78 ? 7.760 -8.633 0.423 1.00 88.44 78 VAL A CA 1
ATOM 612 C C . VAL A 1 78 ? 9.124 -8.266 -0.159 1.00 88.44 78 VAL A C 1
ATOM 614 O O . VAL A 1 78 ? 9.376 -8.559 -1.328 1.00 88.44 78 VAL A O 1
ATOM 617 N N . GLY A 1 79 ? 10.002 -7.648 0.636 1.00 87.81 79 GLY A N 1
ATOM 618 C CA . GLY A 1 79 ? 11.361 -7.297 0.229 1.00 87.81 79 GLY A CA 1
ATOM 619 C C . GLY A 1 79 ? 12.189 -8.524 -0.144 1.00 87.81 79 GLY A C 1
ATOM 620 O O . GLY A 1 79 ? 12.757 -8.560 -1.236 1.00 87.81 79 GLY A O 1
ATOM 621 N N . ASP A 1 80 ? 12.187 -9.547 0.714 1.00 89.50 80 ASP A N 1
ATOM 622 C CA . ASP A 1 80 ? 12.894 -10.811 0.473 1.00 89.50 80 ASP A CA 1
ATOM 623 C C . ASP A 1 80 ? 12.395 -11.486 -0.817 1.00 89.50 80 ASP A C 1
ATOM 625 O O . ASP A 1 80 ? 13.190 -11.826 -1.694 1.00 89.50 80 ASP A O 1
ATOM 629 N N . ASP A 1 81 ? 11.076 -11.574 -1.009 1.00 91.50 81 ASP A N 1
ATOM 630 C CA . ASP A 1 81 ? 10.499 -12.139 -2.229 1.00 91.50 81 ASP A CA 1
ATOM 631 C C . ASP A 1 81 ? 10.858 -11.340 -3.500 1.00 91.50 81 ASP A C 1
ATOM 633 O O . ASP A 1 81 ? 10.989 -11.911 -4.586 1.00 91.50 81 ASP A O 1
ATOM 637 N N . LEU A 1 82 ? 10.936 -10.006 -3.411 1.00 93.50 82 LEU A N 1
ATOM 638 C CA . LEU A 1 82 ? 11.294 -9.147 -4.546 1.00 93.50 82 LEU A CA 1
ATOM 639 C C . LEU A 1 82 ? 12.753 -9.354 -4.957 1.00 93.50 82 LEU A C 1
ATOM 641 O O . LEU A 1 82 ? 13.043 -9.395 -6.154 1.00 93.50 82 LEU A O 1
ATOM 645 N N . LEU A 1 83 ? 13.650 -9.504 -3.983 1.00 92.94 83 LEU A N 1
ATOM 646 C CA . LEU A 1 83 ? 15.061 -9.803 -4.221 1.00 92.94 83 LEU A CA 1
ATOM 647 C C . LEU A 1 83 ? 15.238 -11.216 -4.797 1.00 92.94 83 LEU A C 1
ATOM 649 O O . LEU A 1 83 ? 15.943 -11.385 -5.791 1.00 92.94 83 LEU A O 1
ATOM 653 N N . ASP A 1 84 ? 14.509 -12.200 -4.270 1.00 93.75 84 ASP A N 1
ATOM 654 C CA . ASP A 1 84 ? 14.488 -13.567 -4.803 1.00 93.75 84 ASP A CA 1
ATOM 655 C C . ASP A 1 84 ? 13.988 -13.623 -6.256 1.00 93.75 84 ASP A C 1
ATOM 657 O O . ASP A 1 84 ? 14.466 -14.426 -7.067 1.00 93.75 84 ASP A O 1
ATOM 661 N N . LEU A 1 85 ? 13.003 -12.787 -6.601 1.00 93.94 85 LEU A N 1
ATOM 662 C CA . LEU A 1 85 ? 12.510 -12.663 -7.971 1.00 93.94 85 LEU A CA 1
ATOM 663 C C . LEU A 1 85 ? 13.498 -11.936 -8.872 1.00 93.94 85 LEU A C 1
ATOM 665 O O . LEU A 1 85 ? 13.632 -12.333 -10.026 1.00 93.94 85 LEU A O 1
ATOM 669 N N . LEU A 1 86 ? 14.186 -10.909 -8.375 1.00 94.25 86 LEU A N 1
ATOM 670 C CA . LEU A 1 86 ? 15.150 -10.135 -9.154 1.00 94.25 86 LEU A CA 1
ATOM 671 C C . LEU A 1 86 ? 16.257 -11.027 -9.725 1.00 94.25 86 LEU A C 1
ATOM 673 O O . LEU A 1 86 ? 16.571 -10.914 -10.911 1.00 94.25 86 LEU A O 1
ATOM 677 N N . ASP A 1 87 ? 16.775 -11.947 -8.909 1.00 93.00 87 ASP A N 1
ATOM 678 C CA . ASP A 1 87 ? 17.825 -12.889 -9.309 1.00 93.00 87 ASP A CA 1
ATOM 679 C C . ASP A 1 87 ? 17.367 -13.864 -10.410 1.00 93.00 87 ASP A C 1
ATOM 681 O O . ASP A 1 87 ? 18.187 -14.407 -11.157 1.00 93.00 87 ASP A O 1
ATOM 685 N N . ARG A 1 88 ? 16.054 -14.105 -10.526 1.00 93.25 88 ARG A N 1
ATOM 686 C CA . ARG A 1 88 ? 15.463 -15.028 -11.509 1.00 93.25 88 ARG A CA 1
ATOM 687 C C . ARG A 1 88 ? 14.993 -14.306 -12.767 1.00 93.25 88 ARG A C 1
ATOM 689 O O . ARG A 1 88 ? 15.282 -14.753 -13.875 1.00 93.25 88 ARG A O 1
ATOM 696 N N . ASP A 1 89 ? 14.234 -13.233 -12.585 1.00 94.12 89 ASP A N 1
ATOM 697 C CA . ASP A 1 89 ? 13.611 -12.432 -13.633 1.00 94.12 89 ASP A CA 1
ATOM 698 C C . ASP A 1 89 ? 13.372 -10.988 -13.134 1.00 94.12 89 ASP A C 1
ATOM 700 O O . ASP A 1 89 ? 12.387 -10.711 -12.435 1.00 94.12 89 ASP A O 1
ATOM 704 N N . PRO A 1 90 ? 14.234 -10.033 -13.534 1.00 94.38 90 PRO A N 1
ATOM 705 C CA . PRO A 1 90 ? 14.099 -8.628 -13.162 1.00 94.38 90 PRO A CA 1
ATOM 706 C C . PRO A 1 90 ? 12.772 -7.987 -13.584 1.00 94.38 90 PRO A C 1
ATOM 708 O O . PRO A 1 90 ? 12.270 -7.106 -12.889 1.00 94.38 90 PRO A O 1
ATOM 711 N N . VAL A 1 91 ? 12.183 -8.404 -14.710 1.00 94.31 91 VAL A N 1
ATOM 712 C CA . VAL A 1 91 ? 10.913 -7.838 -15.194 1.00 94.31 91 VAL A CA 1
ATOM 713 C C . VAL A 1 91 ? 9.768 -8.312 -14.308 1.00 94.31 91 VAL A C 1
ATOM 715 O O . VAL A 1 91 ? 8.915 -7.510 -13.924 1.00 94.31 91 VAL A O 1
ATOM 718 N N . LEU A 1 92 ? 9.771 -9.591 -13.929 1.00 95.12 92 LEU A N 1
ATOM 719 C CA . LEU A 1 92 ? 8.779 -10.140 -13.007 1.00 95.12 92 LEU A CA 1
ATOM 720 C C . LEU A 1 92 ? 8.886 -9.510 -11.613 1.00 95.12 92 LEU A C 1
ATOM 722 O O . LEU A 1 92 ? 7.863 -9.203 -11.002 1.00 95.12 92 LEU A O 1
ATOM 726 N N . ALA A 1 93 ? 10.104 -9.262 -11.132 1.00 95.81 93 ALA A N 1
ATOM 727 C CA . ALA A 1 93 ? 10.329 -8.577 -9.863 1.00 95.81 93 ALA A CA 1
ATOM 728 C C . ALA A 1 93 ? 9.751 -7.148 -9.872 1.00 95.81 93 ALA A C 1
ATOM 730 O O . ALA A 1 93 ? 9.031 -6.760 -8.952 1.00 95.81 93 ALA A O 1
ATOM 731 N N . LEU A 1 94 ? 9.963 -6.387 -10.952 1.00 95.69 94 LEU A N 1
ATOM 732 C CA . LEU A 1 94 ? 9.376 -5.050 -11.121 1.00 95.69 94 LEU A CA 1
ATOM 733 C C . LEU A 1 94 ? 7.852 -5.086 -11.301 1.00 95.69 94 LEU A C 1
ATOM 735 O O . LEU A 1 94 ? 7.147 -4.192 -10.828 1.00 95.69 94 LEU A O 1
ATOM 739 N N . ALA A 1 95 ? 7.323 -6.132 -11.940 1.00 94.62 95 ALA A N 1
ATOM 740 C CA . ALA A 1 95 ? 5.885 -6.362 -12.017 1.00 94.62 95 ALA A CA 1
ATOM 741 C C . ALA A 1 95 ? 5.286 -6.588 -10.622 1.00 94.62 95 ALA A C 1
ATOM 743 O O . ALA A 1 95 ? 4.265 -5.979 -10.293 1.00 94.62 95 ALA A O 1
ATOM 744 N N . LYS A 1 96 ? 5.938 -7.412 -9.787 1.00 95.44 96 LYS A N 1
ATOM 745 C CA . LYS A 1 96 ? 5.525 -7.623 -8.395 1.00 95.44 96 LYS A CA 1
ATOM 746 C C . LYS A 1 96 ? 5.597 -6.318 -7.608 1.00 95.44 96 LYS A C 1
ATOM 748 O O . LYS A 1 96 ? 4.599 -5.944 -7.005 1.00 95.44 96 LYS A O 1
ATOM 753 N N . LEU A 1 97 ? 6.700 -5.571 -7.694 1.00 96.31 97 LEU A N 1
ATOM 754 C CA . LEU A 1 97 ? 6.838 -4.280 -7.011 1.00 96.31 97 LEU A CA 1
ATOM 755 C C . LEU A 1 97 ? 5.683 -3.323 -7.349 1.00 96.31 97 LEU A C 1
ATOM 757 O O . LEU A 1 97 ? 5.101 -2.703 -6.461 1.00 96.31 97 LEU A O 1
ATOM 761 N N . ARG A 1 98 ? 5.307 -3.228 -8.629 1.00 94.81 98 ARG A N 1
ATOM 762 C CA . ARG A 1 98 ? 4.161 -2.417 -9.067 1.00 94.81 98 ARG A CA 1
ATOM 763 C C . ARG A 1 98 ? 2.855 -2.861 -8.403 1.00 94.81 98 ARG A C 1
ATOM 765 O O . ARG A 1 98 ? 2.062 -2.005 -8.016 1.00 94.81 98 ARG A O 1
ATOM 772 N N . ILE A 1 99 ? 2.617 -4.169 -8.314 1.00 92.88 99 ILE A N 1
ATOM 773 C CA . ILE A 1 99 ? 1.419 -4.733 -7.677 1.00 92.88 99 ILE A CA 1
ATOM 774 C C . ILE A 1 99 ? 1.395 -4.378 -6.189 1.00 92.88 99 ILE A C 1
ATOM 776 O O . ILE A 1 99 ? 0.364 -3.921 -5.705 1.00 92.88 99 ILE A O 1
ATOM 780 N N . GLU A 1 100 ? 2.517 -4.520 -5.485 1.00 94.06 100 GLU A N 1
ATOM 781 C CA . GLU A 1 100 ? 2.605 -4.187 -4.057 1.00 94.06 100 GLU A CA 1
ATOM 782 C C . GLU A 1 100 ? 2.340 -2.695 -3.807 1.00 94.06 100 GLU A C 1
ATOM 784 O O . GLU A 1 100 ? 1.538 -2.340 -2.943 1.00 94.06 100 GLU A O 1
ATOM 789 N N . LEU A 1 101 ? 2.911 -1.806 -4.630 1.00 93.75 101 LEU A N 1
ATOM 790 C CA . LEU A 1 101 ? 2.635 -0.364 -4.565 1.00 93.75 101 LEU A CA 1
ATOM 791 C C . LEU A 1 101 ? 1.151 -0.053 -4.813 1.00 93.75 101 LEU A C 1
ATOM 793 O O . LEU A 1 101 ? 0.566 0.790 -4.132 1.00 93.75 101 LEU A O 1
ATOM 797 N N . GLU A 1 102 ? 0.525 -0.731 -5.776 1.00 93.00 102 GLU A N 1
ATOM 798 C CA . GLU A 1 102 ? -0.904 -0.589 -6.067 1.00 93.00 102 GLU A CA 1
ATOM 799 C C . GLU A 1 102 ? -1.778 -1.037 -4.897 1.00 93.00 102 GLU A C 1
ATOM 801 O O . GLU A 1 102 ? -2.711 -0.320 -4.520 1.00 93.00 102 GLU A O 1
ATOM 806 N N . GLN A 1 103 ? -1.453 -2.172 -4.279 1.00 90.94 103 GLN A N 1
ATOM 807 C CA . GLN A 1 103 ? -2.161 -2.656 -3.101 1.00 90.94 103 GLN A CA 1
ATOM 808 C C . GLN A 1 103 ? -2.004 -1.699 -1.918 1.00 90.94 103 GLN A C 1
ATOM 810 O O . GLN A 1 103 ? -3.014 -1.314 -1.331 1.00 90.94 103 GLN A O 1
ATOM 815 N N . ALA A 1 104 ? -0.782 -1.267 -1.603 1.00 90.56 104 ALA A N 1
ATOM 816 C CA . ALA A 1 104 ? -0.511 -0.366 -0.485 1.00 90.56 104 ALA A CA 1
ATOM 817 C C . ALA A 1 104 ? -1.254 0.974 -0.639 1.00 90.56 104 ALA A C 1
ATOM 819 O O . ALA A 1 104 ? -1.969 1.411 0.266 1.00 90.56 104 ALA A O 1
ATOM 820 N N . LEU A 1 105 ? -1.184 1.590 -1.825 1.00 90.94 105 LEU A N 1
ATOM 821 C CA . LEU A 1 105 ? -1.887 2.844 -2.115 1.00 90.94 105 LEU A CA 1
ATOM 822 C C . LEU A 1 105 ? -3.411 2.677 -2.092 1.00 90.94 105 LEU A C 1
ATOM 824 O O . LEU A 1 105 ? -4.121 3.558 -1.604 1.00 90.94 105 LEU A O 1
ATOM 828 N N . THR A 1 106 ? -3.925 1.550 -2.586 1.00 88.62 106 THR A N 1
ATOM 829 C CA . THR A 1 106 ? -5.365 1.258 -2.549 1.00 88.62 106 THR A CA 1
ATOM 830 C C . THR A 1 106 ? -5.852 1.074 -1.114 1.00 88.62 106 THR A C 1
ATOM 832 O O . THR A 1 106 ? -6.870 1.661 -0.747 1.00 88.62 106 THR A O 1
ATOM 835 N N . ARG A 1 107 ? -5.118 0.323 -0.280 1.00 86.00 107 ARG A N 1
ATOM 836 C CA . ARG A 1 107 ? -5.428 0.145 1.150 1.00 86.00 107 ARG A CA 1
ATOM 837 C C . ARG A 1 107 ? -5.490 1.497 1.862 1.00 86.00 107 ARG A C 1
ATOM 839 O O . ARG A 1 107 ? -6.490 1.797 2.513 1.00 86.00 107 ARG A O 1
ATOM 846 N N . LEU A 1 108 ? -4.483 2.348 1.657 1.00 86.94 108 LEU A N 1
ATOM 847 C CA . LEU A 1 108 ? -4.440 3.684 2.253 1.00 86.94 108 LEU A CA 1
ATOM 848 C C . LEU A 1 108 ? -5.608 4.567 1.779 1.00 86.94 108 LEU A C 1
ATOM 850 O O . LEU A 1 108 ? -6.229 5.263 2.579 1.00 86.94 108 LEU A O 1
ATOM 854 N N . HIS A 1 109 ? -5.958 4.507 0.492 1.00 86.12 109 HIS A N 1
ATOM 855 C CA . HIS A 1 109 ? -7.081 5.267 -0.062 1.00 86.12 109 HIS A CA 1
ATOM 856 C C . HIS A 1 109 ? -8.445 4.814 0.481 1.00 86.12 109 HIS A C 1
ATOM 858 O O . HIS A 1 109 ? -9.325 5.646 0.702 1.00 86.12 109 HIS A O 1
ATOM 864 N N . LEU A 1 110 ? -8.627 3.514 0.722 1.00 82.06 110 LEU A N 1
ATOM 865 C CA . LEU A 1 110 ? -9.860 2.977 1.300 1.00 82.06 110 LEU A CA 1
ATOM 866 C C . LEU A 1 110 ? -10.064 3.433 2.749 1.00 82.06 110 LEU A C 1
ATOM 868 O O . LEU A 1 110 ? -11.185 3.782 3.115 1.00 82.06 110 LEU A O 1
ATOM 872 N N . LEU A 1 111 ? -8.995 3.478 3.549 1.00 76.75 111 LEU A N 1
ATOM 873 C CA . LEU A 1 111 ? -9.054 4.003 4.918 1.00 76.75 111 LEU A CA 1
ATOM 874 C C . LEU A 1 111 ? -9.319 5.510 4.954 1.00 76.75 111 LEU A C 1
ATOM 876 O O . LEU A 1 111 ? -10.087 5.995 5.778 1.00 76.75 111 LEU A O 1
ATOM 880 N N . ALA A 1 112 ? -8.695 6.242 4.036 1.00 78.38 112 ALA A N 1
ATOM 881 C CA . ALA A 1 112 ? -8.809 7.686 3.906 1.00 78.38 112 ALA A CA 1
ATOM 882 C C . ALA A 1 112 ? -10.221 8.187 3.584 1.00 78.38 112 ALA A C 1
ATOM 884 O O . ALA A 1 112 ? -10.606 9.290 3.975 1.00 78.38 112 ALA A O 1
ATOM 885 N N . ALA A 1 113 ? -10.955 7.424 2.776 1.00 73.94 113 ALA A N 1
ATOM 886 C CA . ALA A 1 113 ? -12.219 7.848 2.197 1.00 73.94 113 ALA A CA 1
ATOM 887 C C . ALA A 1 113 ? -13.233 6.690 2.212 1.00 73.94 113 ALA A C 1
ATOM 889 O O . ALA A 1 113 ? -13.592 6.172 1.150 1.00 73.94 113 ALA A O 1
ATOM 890 N N . PRO A 1 114 ? -13.738 6.293 3.397 1.00 64.25 114 PRO A N 1
ATOM 891 C CA . PRO A 1 114 ? -14.648 5.152 3.541 1.00 64.25 114 PRO A CA 1
ATOM 892 C C . PRO A 1 114 ? -15.960 5.308 2.746 1.00 64.25 114 PRO A C 1
ATOM 894 O O . PRO A 1 114 ? -16.558 4.310 2.335 1.00 64.25 114 PRO A O 1
ATOM 897 N N . ASP A 1 115 ? -16.358 6.549 2.443 1.00 61.28 115 ASP A N 1
ATOM 898 C CA . ASP A 1 115 ? -17.537 6.884 1.632 1.00 61.28 115 ASP A CA 1
ATOM 899 C C . ASP A 1 115 ? -17.271 6.908 0.112 1.00 61.28 115 ASP A C 1
ATOM 901 O O . ASP A 1 115 ? -18.196 7.065 -0.687 1.00 61.28 115 ASP A O 1
ATOM 905 N N . ALA A 1 116 ? -16.026 6.718 -0.342 1.00 60.78 116 ALA A N 1
ATOM 906 C CA . ALA A 1 116 ? -15.658 6.791 -1.761 1.00 60.78 116 ALA A CA 1
ATOM 907 C C . ALA A 1 116 ? -16.045 5.549 -2.592 1.00 60.78 116 ALA A C 1
ATOM 909 O O . ALA A 1 116 ? -15.648 5.455 -3.757 1.00 60.78 116 ALA A O 1
ATOM 910 N N . LYS A 1 117 ? -16.858 4.632 -2.041 1.00 53.59 117 LYS A N 1
ATOM 911 C CA . LYS A 1 117 ? -17.237 3.300 -2.575 1.00 53.59 117 LYS A CA 1
ATOM 912 C C . LYS A 1 117 ? -17.848 3.252 -3.994 1.00 53.59 117 LYS A C 1
ATOM 914 O O . LYS A 1 117 ? -18.279 2.189 -4.426 1.00 53.59 117 LYS A O 1
ATOM 919 N N . GLN A 1 118 ? -17.907 4.351 -4.746 1.00 50.97 118 GLN A N 1
ATOM 920 C CA . GLN A 1 118 ? -18.568 4.420 -6.057 1.00 50.97 118 GLN A CA 1
ATOM 921 C C . GLN A 1 118 ? -17.794 5.163 -7.155 1.00 50.97 118 GLN A C 1
ATOM 923 O O . GLN A 1 118 ? -18.377 5.525 -8.180 1.00 50.97 118 GLN A O 1
ATOM 928 N N . ARG A 1 119 ? -16.486 5.397 -7.011 1.00 55.94 119 ARG A N 1
ATOM 929 C CA . ARG A 1 119 ? -15.685 5.913 -8.135 1.00 55.94 119 ARG A CA 1
ATOM 930 C C . ARG A 1 119 ? -15.013 4.757 -8.871 1.00 55.94 119 ARG A C 1
ATOM 932 O O . ARG A 1 119 ? -14.528 3.819 -8.250 1.00 55.94 119 ARG A O 1
ATOM 939 N N . ARG A 1 120 ? -15.042 4.809 -10.213 1.00 58.06 120 ARG A N 1
ATOM 940 C CA . ARG A 1 120 ? -14.323 3.871 -11.098 1.00 58.06 120 ARG A CA 1
ATOM 941 C C . ARG A 1 120 ? -12.891 3.673 -10.584 1.00 58.06 120 ARG A C 1
ATOM 943 O O . ARG A 1 120 ? -12.342 4.653 -10.081 1.00 58.06 120 ARG A O 1
ATOM 950 N N . PRO A 1 121 ? -12.289 2.478 -10.750 1.00 56.78 121 PRO A N 1
ATOM 951 C CA . PRO A 1 121 ? -10.918 2.231 -10.317 1.00 56.78 121 PRO A CA 1
ATOM 952 C C . PRO A 1 121 ? -10.017 3.337 -10.867 1.00 56.78 121 PRO A C 1
ATOM 954 O O . PRO A 1 121 ? -9.881 3.509 -12.081 1.00 56.78 121 PRO A O 1
ATOM 957 N N . ALA A 1 122 ? -9.509 4.164 -9.958 1.00 65.94 122 ALA A N 1
ATOM 958 C CA . ALA A 1 122 ? -8.626 5.256 -10.301 1.00 65.94 122 ALA A CA 1
ATOM 959 C C . ALA A 1 122 ? -7.280 4.640 -10.686 1.00 65.94 122 ALA A C 1
ATOM 961 O O . ALA A 1 122 ? -6.780 3.758 -9.993 1.00 65.94 122 ALA A O 1
ATOM 962 N N . GLY A 1 123 ? -6.693 5.075 -11.803 1.00 81.56 123 GLY A N 1
ATOM 963 C CA . GLY A 1 123 ? -5.347 4.630 -12.160 1.00 81.56 123 GLY A CA 1
ATOM 964 C C . GLY A 1 123 ? -4.357 4.983 -11.047 1.00 81.56 123 GLY A C 1
ATOM 965 O O . GLY A 1 123 ? -4.555 5.966 -10.333 1.00 81.56 123 GLY A O 1
ATOM 966 N N . LE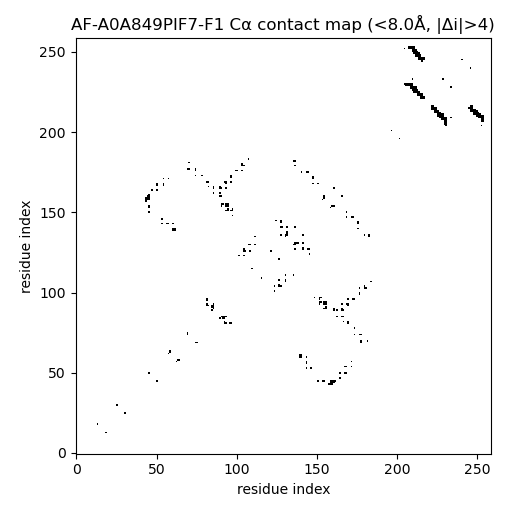U A 1 124 ? -3.269 4.226 -10.920 1.00 84.06 124 LEU A N 1
ATOM 967 C CA . LEU A 1 124 ? -2.336 4.351 -9.796 1.00 84.06 124 LEU A CA 1
ATOM 968 C C . LEU A 1 124 ? -1.809 5.784 -9.579 1.00 84.06 124 LEU A C 1
ATOM 970 O O . LEU A 1 124 ? -1.774 6.284 -8.459 1.00 84.06 124 LEU A O 1
ATOM 974 N N . ASN A 1 125 ? -1.520 6.511 -10.662 1.00 87.31 125 ASN A N 1
ATOM 975 C CA . ASN A 1 125 ? -1.124 7.922 -10.586 1.00 87.31 125 ASN A CA 1
ATOM 976 C C . ASN A 1 125 ? -2.229 8.836 -10.029 1.00 87.31 125 ASN A C 1
ATOM 978 O O . ASN A 1 125 ? -1.926 9.817 -9.352 1.00 87.31 125 ASN A O 1
ATOM 982 N N . SER A 1 126 ? -3.498 8.522 -10.301 1.00 87.31 126 SER A N 1
ATOM 983 C CA . SER A 1 126 ? -4.647 9.231 -9.731 1.00 87.31 126 SER A CA 1
ATOM 984 C C . SER A 1 126 ? -4.783 8.949 -8.237 1.00 87.31 126 SER A C 1
ATOM 986 O O . SER A 1 126 ? -5.038 9.889 -7.492 1.00 87.31 126 SER A O 1
ATOM 988 N N . LEU A 1 127 ? -4.548 7.708 -7.789 1.00 88.00 127 LEU A N 1
ATOM 989 C CA . LEU A 1 127 ? -4.521 7.379 -6.357 1.00 88.00 127 LEU A CA 1
ATOM 990 C C . LEU A 1 127 ? -3.452 8.197 -5.628 1.00 88.00 127 LEU A C 1
ATOM 992 O O . LEU A 1 127 ? -3.752 8.826 -4.617 1.00 88.00 127 LEU A O 1
ATOM 996 N N . VAL A 1 128 ? -2.240 8.282 -6.189 1.00 90.69 128 VAL A N 1
ATOM 997 C CA . VAL A 1 128 ? -1.166 9.126 -5.638 1.00 90.69 128 VAL A CA 1
ATOM 998 C C . VAL A 1 128 ? -1.594 10.597 -5.580 1.00 90.69 128 VAL A C 1
ATOM 1000 O O . VAL A 1 128 ? -1.443 11.236 -4.542 1.00 90.69 128 VAL A O 1
ATOM 1003 N N . CYS A 1 129 ? -2.164 11.147 -6.664 1.00 89.00 129 CYS A N 1
ATOM 1004 C CA . CYS A 1 129 ? -2.682 12.522 -6.673 1.00 89.00 129 CYS A CA 1
ATOM 1005 C C . CYS A 1 129 ? -3.709 12.763 -5.562 1.00 89.00 129 CYS A C 1
ATOM 1007 O O . CYS A 1 129 ? -3.655 13.790 -4.888 1.00 89.00 129 CYS A O 1
ATOM 1009 N N . ASP A 1 130 ? -4.661 11.847 -5.410 1.00 88.38 130 ASP A N 1
ATOM 1010 C CA . ASP A 1 130 ? -5.768 11.993 -4.474 1.00 88.38 130 ASP A CA 1
ATOM 1011 C C . ASP A 1 130 ? -5.282 11.896 -3.024 1.00 88.38 130 ASP A C 1
ATOM 1013 O O . ASP A 1 130 ? -5.655 12.735 -2.208 1.00 88.38 130 ASP A O 1
ATOM 1017 N N . LEU A 1 131 ? -4.396 10.946 -2.719 1.00 88.88 131 LEU A N 1
ATOM 1018 C CA . LEU A 1 131 ? -3.800 10.775 -1.390 1.00 88.88 131 LEU A CA 1
ATOM 1019 C C . LEU A 1 131 ? -2.938 11.972 -0.969 1.00 88.88 131 LEU A C 1
ATOM 1021 O O . LEU A 1 131 ? -2.987 12.387 0.188 1.00 88.88 131 LEU A O 1
ATOM 1025 N N . VAL A 1 132 ? -2.191 12.560 -1.906 1.00 90.56 132 VAL A N 1
ATOM 1026 C CA . VAL A 1 132 ? -1.401 13.776 -1.655 1.00 90.56 132 VAL A CA 1
ATOM 1027 C C . VAL A 1 132 ? -2.309 14.994 -1.490 1.00 90.56 132 VAL A C 1
ATOM 1029 O O . VAL A 1 132 ? -2.104 15.799 -0.586 1.00 90.56 132 VAL A O 1
ATOM 1032 N N . ARG A 1 133 ? -3.348 15.133 -2.326 1.00 88.50 133 ARG A N 1
ATOM 1033 C CA . ARG A 1 133 ? -4.317 16.240 -2.225 1.00 88.50 133 ARG A CA 1
ATOM 1034 C C . ARG A 1 133 ? -5.082 16.212 -0.901 1.00 88.50 133 ARG A C 1
ATOM 1036 O O . ARG A 1 133 ? -5.405 17.272 -0.374 1.00 88.50 133 ARG A O 1
ATO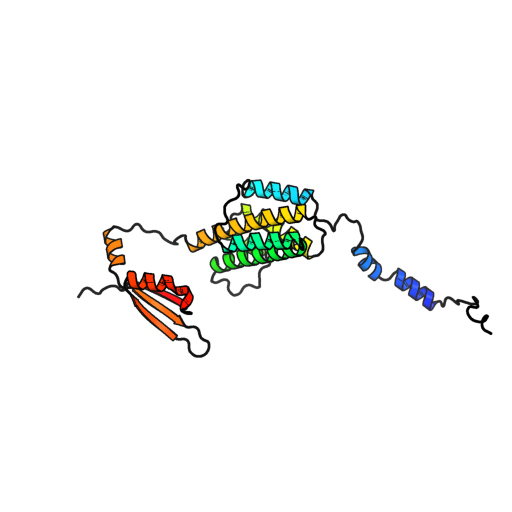M 1043 N N . SER A 1 134 ? -5.359 15.023 -0.378 1.00 85.12 134 SER A N 1
ATOM 1044 C CA . SER A 1 134 ? -5.988 14.827 0.931 1.00 85.12 134 SER A CA 1
ATOM 1045 C C . SER A 1 134 ? -5.005 14.942 2.106 1.00 85.12 134 SER A C 1
ATOM 1047 O O . SER A 1 134 ? -5.410 14.720 3.242 1.00 85.12 134 SER A O 1
ATOM 1049 N N . SER A 1 135 ? -3.735 15.293 1.859 1.00 85.00 135 SER A N 1
ATOM 1050 C CA . SER A 1 135 ? -2.670 15.416 2.869 1.00 85.00 135 SER A CA 1
ATOM 1051 C C . SER A 1 135 ? -2.389 14.134 3.661 1.00 85.00 135 SER A C 1
ATOM 1053 O O . SER A 1 135 ? -1.906 14.199 4.788 1.00 85.00 135 SER A O 1
ATOM 1055 N N . ILE A 1 136 ? -2.695 12.972 3.080 1.00 87.25 136 ILE A N 1
ATOM 1056 C CA . ILE A 1 136 ? -2.463 11.664 3.706 1.00 87.25 136 ILE A CA 1
ATOM 1057 C C . ILE A 1 136 ? -1.063 11.189 3.360 1.00 87.25 136 ILE A C 1
ATOM 1059 O O . ILE A 1 136 ? -0.293 10.844 4.247 1.00 87.25 136 ILE A O 1
ATOM 1063 N N . LEU A 1 137 ? -0.708 11.250 2.074 1.00 88.69 137 LEU A N 1
ATOM 1064 C CA . LEU A 1 137 ? 0.674 11.072 1.654 1.00 88.69 137 LEU A CA 1
ATOM 1065 C C . LEU A 1 137 ? 1.418 12.414 1.673 1.00 88.69 137 LEU A C 1
ATOM 1067 O O . LEU A 1 137 ? 0.913 13.396 1.115 1.00 88.69 137 LEU A O 1
ATOM 1071 N N . PRO A 1 138 ? 2.640 12.462 2.231 1.00 88.69 138 PRO A N 1
ATOM 1072 C CA . PRO A 1 138 ? 3.524 13.610 2.097 1.00 88.69 138 PRO A CA 1
ATOM 1073 C C . PRO A 1 138 ? 3.746 13.973 0.625 1.00 88.69 138 PRO A C 1
ATOM 1075 O O . PRO A 1 138 ? 4.021 13.112 -0.215 1.00 88.69 138 PRO A O 1
ATOM 1078 N N . ALA A 1 139 ? 3.677 15.266 0.296 1.00 88.31 139 ALA A N 1
ATOM 1079 C CA . ALA A 1 139 ? 3.842 15.738 -1.081 1.00 88.31 139 ALA A CA 1
ATOM 1080 C C . ALA A 1 139 ? 5.203 15.348 -1.690 1.00 88.31 139 ALA A C 1
ATOM 1082 O O . ALA A 1 139 ? 5.306 15.164 -2.903 1.00 88.31 139 ALA A O 1
ATOM 1083 N N . GLN A 1 140 ? 6.224 15.171 -0.846 1.00 88.44 140 GLN A N 1
ATOM 1084 C CA . GLN A 1 140 ? 7.574 14.757 -1.232 1.00 88.44 140 GLN A CA 1
ATOM 1085 C C . GLN A 1 140 ? 7.610 13.341 -1.821 1.00 88.44 140 GLN A C 1
ATOM 1087 O O . GLN A 1 140 ? 8.452 13.072 -2.669 1.00 88.44 140 GLN A O 1
ATOM 1092 N N . LEU A 1 141 ? 6.678 12.456 -1.442 1.00 89.00 141 LEU A N 1
ATOM 1093 C CA . LEU A 1 141 ? 6.599 11.095 -1.985 1.00 89.00 141 LEU A CA 1
ATOM 1094 C C . LEU A 1 141 ? 5.928 11.040 -3.361 1.00 89.00 141 LEU A C 1
ATOM 1096 O O . LEU A 1 141 ? 6.089 10.056 -4.079 1.00 89.00 141 LEU A O 1
ATOM 1100 N N . SER A 1 142 ? 5.208 12.091 -3.775 1.00 90.69 142 SER A N 1
ATOM 1101 C CA . SER A 1 142 ? 4.453 12.077 -5.034 1.00 90.69 142 SER A CA 1
ATOM 1102 C C . SER A 1 142 ? 5.333 11.886 -6.269 1.00 90.69 142 SER A C 1
ATOM 1104 O O . SER A 1 142 ? 4.902 11.211 -7.203 1.00 90.69 142 SER A O 1
ATOM 1106 N N . GLY A 1 143 ? 6.493 12.546 -6.317 1.00 90.50 143 GLY A N 1
ATOM 1107 C CA . GLY A 1 143 ? 7.447 12.433 -7.424 1.00 90.50 143 GLY A CA 1
ATOM 1108 C C . GLY A 1 143 ? 8.055 11.031 -7.477 1.00 90.50 143 GLY A C 1
ATOM 1109 O O . GLY A 1 143 ? 7.798 10.318 -8.450 1.00 90.50 143 GLY A O 1
ATOM 1110 N N . PRO A 1 144 ? 8.731 10.595 -6.393 1.00 91.88 144 PRO A N 1
ATOM 1111 C CA . PRO A 1 144 ? 9.319 9.266 -6.290 1.00 91.88 144 PRO A CA 1
ATOM 1112 C C . PRO A 1 144 ? 8.358 8.122 -6.630 1.00 91.88 144 PRO A C 1
ATOM 1114 O O . PRO A 1 144 ? 8.711 7.227 -7.395 1.00 91.88 144 PRO A O 1
ATOM 1117 N N . LEU A 1 145 ? 7.119 8.179 -6.126 1.00 92.94 145 LEU A N 1
ATOM 1118 C CA . LEU A 1 145 ? 6.093 7.175 -6.412 1.00 92.94 145 LEU A CA 1
ATOM 1119 C C . LEU A 1 145 ? 5.746 7.099 -7.898 1.00 92.94 145 LEU A C 1
ATOM 1121 O O . LEU A 1 145 ? 5.723 6.021 -8.486 1.00 92.94 145 LEU A O 1
ATOM 1125 N N . ARG A 1 146 ? 5.470 8.240 -8.534 1.00 92.69 146 ARG A N 1
ATOM 1126 C CA . ARG A 1 146 ? 5.105 8.250 -9.959 1.00 92.69 146 ARG A CA 1
ATOM 1127 C C . ARG A 1 146 ? 6.249 7.763 -10.837 1.00 92.69 146 ARG A C 1
ATOM 1129 O O . ARG A 1 146 ? 5.994 7.100 -11.841 1.00 92.69 146 ARG A O 1
ATOM 1136 N N . GLU A 1 147 ? 7.483 8.079 -10.466 1.00 93.44 147 GLU A N 1
ATOM 1137 C CA . GLU A 1 147 ? 8.664 7.666 -11.214 1.00 93.44 147 GLU A CA 1
ATOM 1138 C C . GLU A 1 147 ? 8.922 6.160 -11.085 1.00 93.44 147 GLU A C 1
ATOM 1140 O O . GLU A 1 147 ? 9.044 5.495 -12.115 1.00 93.44 147 GLU A O 1
ATOM 1145 N N . VAL A 1 148 ? 8.864 5.579 -9.876 1.00 94.88 148 VAL A N 1
ATOM 1146 C CA . VAL A 1 148 ? 8.989 4.115 -9.712 1.00 94.88 148 VAL A CA 1
ATOM 1147 C C . VAL A 1 148 ? 7.876 3.367 -10.452 1.00 94.88 148 VAL A C 1
ATOM 1149 O O . VAL A 1 148 ? 8.147 2.385 -11.142 1.00 94.88 148 VAL A O 1
ATOM 1152 N N . ILE A 1 149 ? 6.635 3.868 -10.402 1.00 93.69 149 ILE A N 1
ATOM 1153 C CA . ILE A 1 149 ? 5.495 3.292 -11.133 1.00 93.69 149 ILE A CA 1
ATOM 1154 C C . ILE A 1 149 ? 5.735 3.350 -12.645 1.00 93.69 149 ILE A C 1
ATOM 1156 O O . ILE A 1 149 ? 5.443 2.389 -13.358 1.00 93.69 149 ILE A O 1
ATOM 1160 N N . SER A 1 150 ? 6.254 4.476 -13.139 1.00 93.62 150 SER A N 1
ATOM 1161 C CA . SER A 1 150 ? 6.586 4.659 -14.552 1.00 93.62 150 SER A CA 1
ATOM 1162 C C . SER A 1 150 ? 7.654 3.661 -15.005 1.00 93.62 150 SER A C 1
ATOM 1164 O O . SER A 1 150 ? 7.441 2.954 -15.989 1.00 93.62 150 SER A O 1
ATOM 1166 N N . LEU A 1 151 ? 8.754 3.534 -14.255 1.00 94.00 151 LEU A N 1
ATOM 1167 C CA . LEU A 1 151 ? 9.844 2.598 -14.553 1.00 94.00 151 LEU A CA 1
ATOM 1168 C C . LEU A 1 151 ? 9.367 1.138 -14.538 1.00 94.00 151 LEU A C 1
ATOM 1170 O O . LEU A 1 151 ? 9.686 0.381 -15.455 1.00 94.00 151 LEU A O 1
ATOM 1174 N N . CYS A 1 152 ? 8.536 0.757 -13.563 1.00 93.19 152 CYS A N 1
ATOM 1175 C CA . CYS A 1 152 ? 7.949 -0.584 -13.519 1.00 93.19 152 CYS A CA 1
ATOM 1176 C C . CYS A 1 152 ? 7.022 -0.841 -14.716 1.00 93.19 152 CYS A C 1
ATOM 1178 O O . CYS A 1 152 ? 7.110 -1.894 -15.342 1.00 93.19 152 CYS A O 1
ATOM 1180 N N . ASN A 1 153 ? 6.155 0.116 -15.073 1.00 93.38 153 ASN A N 1
ATOM 1181 C CA . ASN A 1 153 ? 5.272 -0.013 -16.239 1.00 93.38 153 ASN A CA 1
ATOM 1182 C C . ASN A 1 153 ? 6.072 -0.217 -17.529 1.00 93.38 153 ASN A C 1
ATOM 1184 O O . ASN A 1 153 ? 5.741 -1.094 -18.322 1.00 93.38 153 ASN A O 1
ATOM 1188 N N . ARG A 1 154 ? 7.126 0.576 -17.732 1.00 92.38 154 ARG A N 1
ATOM 1189 C CA . ARG A 1 154 ? 8.001 0.490 -18.907 1.00 92.38 154 ARG A CA 1
ATOM 1190 C C . ARG A 1 154 ? 8.666 -0.882 -19.020 1.00 92.38 154 ARG A C 1
ATOM 1192 O O . ARG A 1 154 ? 8.569 -1.516 -20.069 1.00 92.38 154 ARG A O 1
ATOM 1199 N N . ALA A 1 155 ? 9.235 -1.382 -17.921 1.00 90.69 155 ALA A N 1
ATOM 1200 C CA . ALA A 1 155 ? 9.830 -2.718 -17.874 1.00 90.69 155 ALA A CA 1
ATOM 1201 C C . ALA A 1 155 ? 8.804 -3.822 -18.199 1.00 90.69 155 ALA A C 1
ATOM 1203 O O . ALA A 1 155 ? 9.063 -4.689 -19.030 1.00 90.69 155 ALA A O 1
ATOM 1204 N N . VAL A 1 156 ? 7.600 -3.754 -17.616 1.00 90.31 156 VAL A N 1
ATOM 1205 C CA . VAL A 1 156 ? 6.506 -4.714 -17.877 1.00 90.31 156 VAL A CA 1
ATOM 1206 C C . VAL A 1 156 ? 6.025 -4.668 -19.331 1.00 90.31 156 VAL A C 1
ATOM 1208 O O . VAL A 1 156 ? 5.626 -5.691 -19.887 1.00 90.31 156 VAL A O 1
ATOM 1211 N N . HIS A 1 157 ? 6.080 -3.502 -19.972 1.00 89.06 157 HIS A N 1
ATOM 1212 C CA . HIS A 1 157 ? 5.727 -3.333 -21.382 1.00 89.06 157 HIS A CA 1
ATOM 1213 C C . HIS A 1 157 ? 6.851 -3.709 -22.360 1.00 89.06 157 HIS A C 1
ATOM 1215 O O . HIS A 1 157 ? 6.666 -3.580 -23.571 1.00 89.06 157 HIS A O 1
ATOM 1221 N N . GLY A 1 158 ? 7.963 -4.254 -21.859 1.00 84.88 158 GLY A N 1
ATOM 1222 C CA . GLY A 1 158 ? 9.015 -4.858 -22.671 1.00 84.88 158 GLY A CA 1
ATOM 1223 C C . GLY A 1 158 ? 10.218 -3.959 -22.926 1.00 84.88 158 GLY A C 1
ATOM 1224 O O . GLY A 1 158 ? 11.051 -4.312 -23.761 1.00 84.88 158 GLY A O 1
ATOM 1225 N N . GLU A 1 159 ? 10.339 -2.828 -22.225 1.00 87.81 159 GLU A N 1
ATOM 1226 C CA . GLU A 1 159 ? 11.602 -2.095 -22.215 1.00 87.81 159 GLU A CA 1
ATOM 1227 C C . GLU A 1 159 ? 12.679 -2.907 -21.485 1.00 87.81 159 GLU A C 1
ATOM 1229 O O . GLU A 1 159 ? 12.470 -3.426 -20.386 1.00 87.81 159 GLU A O 1
ATOM 1234 N N . HIS A 1 160 ? 13.845 -3.025 -22.113 1.00 88.88 160 HIS A N 1
ATOM 1235 C CA . HIS A 1 160 ? 14.996 -3.700 -21.551 1.00 88.88 160 HIS A CA 1
ATOM 1236 C C . HIS A 1 160 ? 15.485 -2.965 -20.304 1.00 88.88 160 HIS A C 1
ATOM 1238 O O . HIS A 1 160 ? 15.634 -1.741 -20.288 1.00 88.88 160 HIS A O 1
ATOM 1244 N N . ILE A 1 161 ? 15.784 -3.742 -19.268 1.00 90.69 161 ILE A N 1
ATOM 1245 C CA . ILE A 1 161 ? 16.342 -3.245 -18.024 1.00 90.69 161 ILE A CA 1
ATOM 1246 C C . ILE A 1 161 ? 17.527 -4.102 -17.610 1.00 90.69 161 ILE A C 1
ATOM 1248 O O . ILE A 1 161 ? 17.481 -5.333 -17.623 1.00 90.69 161 ILE A O 1
ATOM 1252 N N . ARG A 1 162 ? 18.613 -3.434 -17.232 1.00 92.00 162 ARG A N 1
ATOM 1253 C CA . ARG A 1 162 ? 19.814 -4.106 -16.746 1.00 92.00 162 ARG A CA 1
ATOM 1254 C C . ARG A 1 162 ? 19.591 -4.522 -15.299 1.00 92.00 162 ARG A C 1
ATOM 1256 O O . ARG A 1 162 ? 18.995 -3.783 -14.519 1.00 92.00 162 ARG A O 1
ATOM 1263 N N . HIS A 1 163 ? 20.148 -5.663 -14.908 1.00 92.06 163 HIS A N 1
ATOM 1264 C CA . HIS A 1 163 ? 19.972 -6.206 -13.558 1.00 92.06 163 HIS A CA 1
ATOM 1265 C C . HIS A 1 163 ? 20.326 -5.202 -12.444 1.00 92.06 163 HIS A C 1
ATOM 1267 O O . HIS A 1 163 ? 19.593 -5.059 -11.474 1.00 92.06 163 HIS A O 1
ATOM 1273 N N . ALA A 1 164 ? 21.424 -4.452 -12.595 1.00 91.44 164 ALA A N 1
ATOM 1274 C CA . ALA A 1 164 ? 21.841 -3.444 -11.613 1.00 91.44 164 ALA A CA 1
ATOM 1275 C C . ALA A 1 164 ? 20.857 -2.260 -11.490 1.00 91.44 164 ALA A C 1
ATOM 1277 O O . ALA A 1 164 ? 20.707 -1.680 -10.411 1.00 91.44 164 ALA A O 1
ATOM 1278 N N . ASP A 1 165 ? 20.183 -1.910 -12.586 1.00 92.62 165 ASP A N 1
ATOM 1279 C CA . ASP A 1 165 ? 19.167 -0.858 -12.598 1.00 92.62 165 ASP A CA 1
ATOM 1280 C C . ASP A 1 165 ? 17.871 -1.361 -11.956 1.00 92.62 165 ASP A C 1
ATOM 1282 O O . ASP A 1 165 ? 17.301 -0.667 -11.119 1.00 92.62 165 ASP A O 1
ATOM 1286 N N . ALA A 1 166 ? 17.457 -2.595 -12.269 1.00 94.12 166 ALA A N 1
ATOM 1287 C CA . ALA A 1 166 ? 16.321 -3.249 -11.621 1.00 94.12 166 ALA A CA 1
ATOM 1288 C C . ALA A 1 166 ? 16.534 -3.390 -10.108 1.00 94.12 166 ALA A C 1
ATOM 1290 O O . ALA A 1 166 ? 15.646 -3.027 -9.344 1.00 94.12 166 ALA A O 1
ATOM 1291 N N . MET A 1 167 ? 17.735 -3.792 -9.674 1.00 95.12 167 MET A N 1
ATOM 1292 C CA . MET A 1 167 ? 18.117 -3.802 -8.257 1.00 95.12 167 MET A CA 1
ATOM 1293 C C . MET A 1 167 ? 17.930 -2.428 -7.612 1.00 95.12 167 MET A C 1
ATOM 1295 O O . MET A 1 167 ? 17.349 -2.314 -6.540 1.00 95.12 167 MET A O 1
ATOM 1299 N N . SER A 1 168 ? 18.395 -1.368 -8.280 1.00 93.62 168 SER A N 1
ATOM 1300 C CA . SER A 1 168 ? 18.275 -0.003 -7.758 1.00 93.62 168 SER A CA 1
ATOM 1301 C C . SER A 1 168 ? 16.816 0.449 -7.657 1.00 93.62 168 SER A C 1
ATOM 1303 O O . SER A 1 168 ? 16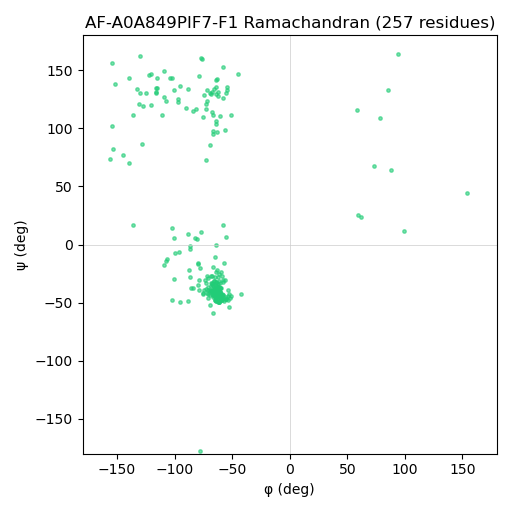.452 1.129 -6.704 1.00 93.62 168 SER A O 1
ATOM 1305 N N . ILE A 1 169 ? 15.980 0.074 -8.627 1.00 95.31 169 ILE A N 1
ATOM 1306 C CA . ILE A 1 169 ? 14.547 0.388 -8.625 1.00 95.31 169 ILE A CA 1
ATOM 1307 C C . ILE A 1 169 ? 13.820 -0.391 -7.523 1.00 95.31 169 ILE A C 1
ATOM 1309 O O . ILE A 1 169 ? 12.975 0.193 -6.852 1.00 95.31 169 ILE A O 1
ATOM 1313 N N . ILE A 1 170 ? 14.164 -1.663 -7.304 1.00 95.06 170 ILE A N 1
ATOM 1314 C CA . ILE A 1 170 ? 13.596 -2.491 -6.230 1.00 95.06 170 ILE A CA 1
ATOM 1315 C C . ILE A 1 170 ? 13.974 -1.952 -4.857 1.00 95.06 170 ILE A C 1
ATOM 1317 O O . ILE A 1 170 ? 13.086 -1.751 -4.038 1.00 95.06 170 ILE A O 1
ATOM 1321 N N . ASP A 1 171 ? 15.250 -1.642 -4.632 1.00 92.56 171 ASP A N 1
ATOM 1322 C CA . ASP A 1 171 ? 15.740 -1.037 -3.387 1.00 92.56 171 ASP A CA 1
ATOM 1323 C C . ASP A 1 171 ? 14.963 0.248 -3.049 1.00 92.56 171 ASP A C 1
ATOM 1325 O O . ASP A 1 171 ? 14.431 0.415 -1.954 1.00 92.56 171 ASP A O 1
ATOM 1329 N N . ILE A 1 172 ? 14.792 1.133 -4.035 1.00 92.69 172 ILE A N 1
ATOM 1330 C CA . ILE A 1 172 ? 13.988 2.349 -3.872 1.00 92.69 172 ILE A CA 1
ATOM 1331 C C . ILE A 1 172 ? 12.505 2.025 -3.640 1.00 92.69 172 ILE A C 1
ATOM 1333 O O . ILE A 1 172 ? 11.857 2.662 -2.812 1.00 92.69 172 ILE A O 1
ATOM 1337 N N . GLY A 1 173 ? 11.960 1.054 -4.368 1.00 94.00 173 GLY A N 1
ATOM 1338 C CA . GLY A 1 173 ? 10.572 0.626 -4.252 1.00 94.00 173 GLY A CA 1
ATOM 1339 C C . GLY A 1 173 ? 10.228 0.085 -2.866 1.00 94.00 173 GLY A C 1
ATOM 1340 O O . GLY A 1 173 ? 9.200 0.469 -2.315 1.00 94.00 173 GLY A O 1
ATOM 1341 N N . ILE A 1 174 ? 11.108 -0.733 -2.285 1.00 92.94 174 ILE A N 1
ATOM 1342 C CA . ILE A 1 174 ? 10.981 -1.251 -0.915 1.00 92.94 174 ILE A CA 1
ATOM 1343 C C . ILE A 1 174 ? 10.962 -0.089 0.080 1.00 92.94 174 ILE A C 1
ATOM 1345 O O . ILE A 1 174 ? 10.037 0.011 0.880 1.00 92.94 174 ILE A O 1
ATOM 1349 N N . ARG A 1 175 ? 11.895 0.863 -0.042 1.00 91.00 175 ARG A N 1
ATOM 1350 C CA . ARG A 1 175 ? 11.927 2.056 0.825 1.00 91.00 175 ARG A CA 1
ATOM 1351 C C . ARG A 1 175 ? 10.653 2.897 0.716 1.00 91.00 175 ARG A C 1
ATOM 1353 O O . ARG A 1 175 ? 10.180 3.448 1.701 1.00 91.00 175 ARG A O 1
ATOM 1360 N N . ILE A 1 176 ? 10.077 3.007 -0.480 1.00 92.50 176 ILE A N 1
ATOM 1361 C CA . ILE A 1 176 ? 8.797 3.699 -0.678 1.00 92.50 176 ILE A CA 1
ATOM 1362 C C . ILE A 1 176 ? 7.642 2.931 -0.013 1.00 92.50 176 ILE A C 1
ATOM 1364 O O . ILE A 1 176 ? 6.764 3.566 0.568 1.00 92.50 176 ILE A O 1
ATOM 1368 N N . LEU A 1 177 ? 7.627 1.596 -0.091 1.00 92.69 177 LEU A N 1
ATOM 1369 C CA . LEU A 1 177 ? 6.624 0.765 0.585 1.00 92.69 177 LEU A CA 1
ATOM 1370 C C . LEU A 1 177 ? 6.696 0.930 2.108 1.00 92.69 177 LEU A C 1
ATOM 1372 O O . LEU A 1 177 ? 5.658 1.128 2.732 1.00 92.69 177 LEU A O 1
ATOM 1376 N N . GLU A 1 178 ? 7.900 0.943 2.681 1.00 90.00 178 GLU A N 1
ATOM 1377 C CA . GLU A 1 178 ? 8.127 1.211 4.110 1.00 90.00 178 GLU A CA 1
ATOM 1378 C C . GLU A 1 178 ? 7.576 2.581 4.536 1.00 90.00 178 GLU A C 1
ATOM 1380 O O . GLU A 1 178 ? 6.907 2.696 5.559 1.00 90.00 178 GLU A O 1
ATOM 1385 N N . GLU A 1 179 ? 7.797 3.629 3.737 1.00 89.06 179 GLU A N 1
ATOM 1386 C CA . GLU A 1 179 ? 7.260 4.964 4.034 1.00 89.06 179 GLU A CA 1
ATOM 1387 C C . GLU A 1 179 ? 5.726 5.023 3.920 1.00 89.06 179 GLU A C 1
ATOM 1389 O O . GLU A 1 179 ? 5.076 5.733 4.690 1.00 89.06 179 GLU A O 1
ATOM 1394 N N . ILE A 1 180 ? 5.116 4.275 2.992 1.00 90.25 180 ILE A N 1
ATOM 1395 C CA . ILE A 1 180 ? 3.648 4.162 2.919 1.00 90.25 180 ILE A CA 1
ATOM 1396 C C . ILE A 1 180 ? 3.101 3.450 4.159 1.00 90.25 180 ILE A C 1
ATOM 1398 O O . ILE A 1 180 ? 2.069 3.868 4.683 1.00 90.25 180 ILE A O 1
ATOM 1402 N N . ASP A 1 181 ? 3.780 2.410 4.635 1.00 86.69 181 ASP A N 1
ATOM 1403 C CA . ASP A 1 181 ? 3.374 1.653 5.822 1.00 86.69 181 ASP A CA 1
ATOM 1404 C C . ASP A 1 181 ? 3.457 2.498 7.092 1.00 86.69 181 ASP A C 1
ATOM 1406 O O . ASP A 1 181 ? 2.508 2.539 7.868 1.00 86.69 181 ASP A O 1
ATOM 1410 N N . LEU A 1 182 ? 4.511 3.307 7.239 1.00 85.69 182 LEU A N 1
ATOM 1411 C CA . LEU A 1 182 ? 4.593 4.309 8.307 1.00 85.69 182 LEU A CA 1
ATOM 1412 C C . LEU A 1 182 ? 3.397 5.262 8.287 1.00 85.69 182 LEU A C 1
ATOM 1414 O O . LEU A 1 182 ? 2.810 5.566 9.326 1.00 85.69 182 LEU A O 1
ATOM 1418 N N . VAL A 1 183 ? 3.020 5.751 7.104 1.00 86.62 183 VAL A N 1
ATOM 1419 C CA . VAL A 1 183 ? 1.841 6.614 6.954 1.00 86.62 183 VAL A CA 1
ATOM 1420 C C . VAL A 1 183 ? 0.563 5.862 7.332 1.00 86.62 183 VAL A C 1
ATOM 1422 O O . VAL A 1 183 ? -0.311 6.438 7.981 1.00 86.62 183 VAL A O 1
ATOM 1425 N N . PHE A 1 184 ? 0.451 4.592 6.950 1.00 84.38 184 PHE A N 1
ATOM 1426 C CA . PHE A 1 184 ? -0.689 3.735 7.259 1.00 84.38 184 PHE A CA 1
ATOM 1427 C C . PHE A 1 184 ? -0.829 3.491 8.768 1.00 84.38 184 PHE A C 1
ATOM 1429 O O . PHE A 1 184 ? -1.904 3.728 9.323 1.00 84.38 184 PHE A O 1
ATOM 1436 N N . GLU A 1 185 ? 0.252 3.119 9.453 1.00 78.94 185 GLU A N 1
ATOM 1437 C CA . GLU A 1 185 ? 0.279 2.950 10.908 1.00 78.94 185 GLU A CA 1
ATOM 1438 C C . GLU A 1 185 ? -0.077 4.250 11.631 1.00 78.94 185 GLU A C 1
ATOM 1440 O O . GLU A 1 185 ? -0.927 4.258 12.523 1.00 78.94 185 GLU A O 1
ATOM 1445 N N . LEU A 1 186 ? 0.500 5.380 11.207 1.00 78.56 186 LEU A N 1
ATOM 1446 C CA . LEU A 1 186 ? 0.156 6.688 11.763 1.00 78.56 186 LEU A CA 1
ATOM 1447 C C . LEU A 1 186 ? -1.322 7.027 11.562 1.00 78.56 186 LEU A C 1
ATOM 1449 O O . LEU A 1 186 ? -1.906 7.696 12.411 1.00 78.56 186 LEU A O 1
ATOM 1453 N N . PHE A 1 187 ? -1.932 6.589 10.464 1.00 74.94 187 PHE A N 1
ATOM 1454 C CA . PHE A 1 187 ? -3.346 6.828 10.201 1.00 74.94 187 PHE A CA 1
ATOM 1455 C C . PHE A 1 187 ? -4.261 5.949 11.066 1.00 74.94 187 PHE A C 1
ATOM 1457 O O . PHE A 1 187 ? -5.279 6.439 11.546 1.00 74.94 187 PHE A O 1
ATOM 1464 N N . ILE A 1 188 ? -3.904 4.680 11.297 1.00 72.62 188 ILE A N 1
ATOM 1465 C CA . ILE A 1 188 ? -4.698 3.750 12.121 1.00 72.62 188 ILE A CA 1
ATOM 1466 C C . ILE A 1 188 ? -4.551 4.042 13.616 1.00 72.62 188 ILE A C 1
ATOM 1468 O O . ILE A 1 188 ? -5.529 3.986 14.358 1.00 72.62 188 ILE A O 1
ATOM 1472 N N . ILE A 1 189 ? -3.333 4.334 14.069 1.00 67.12 189 ILE A N 1
ATOM 1473 C CA . ILE A 1 189 ? -3.010 4.411 15.498 1.00 67.12 189 ILE A CA 1
ATOM 1474 C C . ILE A 1 189 ? -3.303 5.804 16.059 1.00 67.12 189 ILE A C 1
ATOM 1476 O O . ILE A 1 189 ? -3.590 5.944 17.250 1.00 67.12 189 ILE A O 1
ATOM 1480 N N . LYS A 1 190 ? -3.231 6.862 15.239 1.00 65.44 190 LYS A N 1
ATOM 1481 C CA . LYS A 1 190 ? -3.394 8.224 15.748 1.00 65.44 190 LYS A CA 1
ATOM 1482 C C . LYS A 1 190 ? -4.864 8.490 16.098 1.00 65.44 190 LYS A C 1
ATOM 1484 O O . LYS A 1 190 ? -5.709 8.526 15.203 1.00 65.44 190 LYS A O 1
ATOM 1489 N N . PRO A 1 191 ? -5.178 8.747 17.379 1.00 68.56 191 PRO A N 1
ATOM 1490 C CA . PRO A 1 191 ? -6.548 8.987 17.795 1.00 68.56 191 PRO A CA 1
ATOM 1491 C C . PRO A 1 191 ? -7.091 10.264 17.145 1.00 68.56 191 PRO A C 1
ATOM 1493 O O . PRO A 1 191 ? -6.385 11.269 17.022 1.00 68.56 191 PRO A O 1
ATOM 1496 N N . THR A 1 192 ? -8.366 10.238 16.753 1.00 74.19 192 THR A N 1
ATOM 1497 C CA . THR A 1 192 ? -9.061 11.411 16.196 1.00 74.19 192 THR A CA 1
ATOM 1498 C C . THR A 1 192 ? -9.171 12.544 17.217 1.00 74.19 192 THR A C 1
ATOM 1500 O O . THR A 1 192 ? -9.109 13.717 16.856 1.00 74.19 192 THR A O 1
ATOM 1503 N N . GLU A 1 193 ? -9.290 12.196 18.498 1.00 77.81 193 GLU A N 1
ATOM 1504 C CA . GLU A 1 193 ? -9.363 13.127 19.616 1.00 77.81 193 GLU A CA 1
ATOM 1505 C C . GLU A 1 193 ? -8.541 12.588 20.793 1.00 77.81 193 GLU A C 1
ATOM 1507 O O . GLU A 1 193 ? -8.497 11.386 21.041 1.00 77.81 193 GLU A O 1
ATOM 1512 N N . THR A 1 194 ? -7.866 13.471 21.528 1.00 83.25 194 THR A N 1
ATOM 1513 C CA . THR A 1 194 ? -7.132 13.114 22.748 1.00 83.25 194 THR A CA 1
ATOM 1514 C C . THR A 1 194 ? -7.581 14.033 23.869 1.00 83.25 194 THR A C 1
ATOM 1516 O O . THR A 1 194 ? -7.395 15.246 23.785 1.00 83.25 194 THR A O 1
ATOM 1519 N N . GLN A 1 195 ? -8.148 13.455 24.925 1.00 85.69 195 GLN A N 1
ATOM 1520 C CA . GLN A 1 195 ? -8.561 14.184 26.120 1.00 85.69 195 GLN A CA 1
ATOM 1521 C C . GLN A 1 195 ? -7.727 13.718 27.322 1.00 85.69 195 GLN A C 1
ATOM 1523 O O . GLN A 1 195 ? -7.529 12.512 27.487 1.00 85.69 195 GLN A O 1
ATOM 1528 N N . PRO A 1 196 ? -7.210 14.634 28.161 1.00 87.31 196 PRO A N 1
ATOM 1529 C CA . PRO A 1 196 ? -6.514 14.246 29.380 1.00 87.31 196 PRO A CA 1
ATOM 1530 C C . PRO A 1 196 ? -7.507 13.632 30.374 1.00 87.31 196 PRO A C 1
ATOM 1532 O O . PRO A 1 196 ? -8.536 14.232 30.674 1.00 87.31 196 PRO A O 1
ATOM 1535 N N . LEU A 1 197 ? -7.171 12.457 30.906 1.00 90.00 197 LEU A N 1
ATOM 1536 C CA . LEU A 1 197 ? -7.947 11.773 31.942 1.00 90.00 197 LEU A CA 1
ATOM 1537 C C . LEU A 1 197 ? -7.262 11.915 33.302 1.00 90.00 197 LEU A C 1
ATOM 1539 O O . LEU A 1 19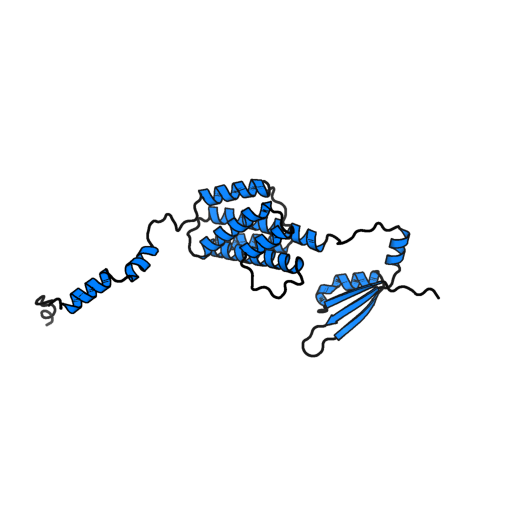7 ? -6.032 11.874 33.400 1.00 90.00 197 LEU A O 1
ATOM 1543 N N . SER A 1 198 ? -8.051 12.065 34.365 1.00 92.88 198 SER A N 1
ATOM 1544 C CA . SER A 1 198 ? -7.538 11.963 35.729 1.00 92.88 198 SER A CA 1
ATOM 1545 C C . SER A 1 198 ? -7.308 10.491 36.113 1.00 92.88 198 SER A C 1
ATOM 1547 O O . SER A 1 198 ? -7.925 9.596 35.532 1.00 92.88 198 SER A O 1
ATOM 1549 N N . PRO A 1 199 ? -6.477 10.195 37.130 1.00 92.00 199 PRO A N 1
ATOM 1550 C CA . PRO A 1 199 ? -6.332 8.827 37.636 1.00 92.00 199 PRO A CA 1
ATOM 1551 C C . PRO A 1 199 ? -7.658 8.190 38.088 1.00 92.00 199 PRO A C 1
ATOM 1553 O O . PRO A 1 199 ? -7.828 6.978 37.971 1.00 92.00 199 PRO A O 1
ATOM 1556 N N . ALA A 1 200 ? -8.607 8.998 38.575 1.00 90.00 200 ALA A N 1
ATOM 1557 C CA . ALA A 1 200 ? -9.936 8.526 38.955 1.00 90.00 200 ALA A CA 1
ATOM 1558 C C . ALA A 1 200 ? -10.754 8.087 37.731 1.00 90.00 200 ALA A C 1
ATOM 1560 O O . ALA A 1 200 ? -11.417 7.054 37.785 1.00 90.00 200 ALA A O 1
ATOM 1561 N N . ASP A 1 201 ? -10.650 8.817 36.616 1.00 88.94 201 ASP A N 1
ATOM 1562 C CA . ASP A 1 201 ? -11.312 8.443 35.363 1.00 88.94 201 ASP A CA 1
ATOM 1563 C C . ASP A 1 201 ? -10.755 7.121 34.829 1.00 88.94 201 ASP A C 1
ATOM 1565 O O . ASP A 1 201 ? -11.522 6.254 34.422 1.00 88.94 201 ASP A O 1
ATOM 1569 N N . VAL A 1 202 ? -9.431 6.929 34.895 1.00 88.19 202 VAL A N 1
ATOM 1570 C CA . VAL A 1 202 ? -8.780 5.673 34.483 1.00 88.19 202 VAL A CA 1
ATOM 1571 C C . VAL A 1 202 ? -9.289 4.494 35.310 1.00 88.19 202 VAL A C 1
ATOM 1573 O O . VAL A 1 202 ? -9.688 3.484 34.734 1.00 88.19 202 VAL A O 1
ATOM 1576 N N . SER A 1 203 ? -9.349 4.627 36.641 1.00 88.94 203 SER A N 1
ATOM 1577 C CA . SER A 1 203 ? -9.934 3.584 37.500 1.00 88.94 203 SER A CA 1
ATOM 1578 C C . SER A 1 203 ? -11.388 3.306 37.117 1.00 88.94 203 SER A C 1
ATOM 1580 O O . SER A 1 203 ? -11.783 2.157 36.969 1.00 88.94 203 SER A O 1
ATOM 1582 N N . ALA A 1 204 ? -12.171 4.353 36.845 1.00 89.38 204 ALA A N 1
ATOM 1583 C CA . ALA A 1 204 ? -13.560 4.207 36.431 1.00 89.38 204 ALA A CA 1
ATOM 1584 C C . ALA A 1 204 ? -13.737 3.545 35.051 1.00 89.38 204 ALA A C 1
ATOM 1586 O O . ALA A 1 204 ? -14.846 3.107 34.747 1.00 89.38 204 ALA A O 1
ATOM 1587 N N . TYR A 1 205 ? -12.713 3.507 34.191 1.00 89.94 205 TYR A N 1
ATOM 1588 C CA . TYR A 1 205 ? -12.703 2.696 32.966 1.00 89.94 205 TYR A CA 1
ATOM 1589 C C . TYR A 1 205 ? -12.263 1.254 33.238 1.00 89.94 205 TYR A C 1
ATOM 1591 O O . TYR A 1 205 ? -12.842 0.337 32.664 1.00 89.94 205 TYR A O 1
ATOM 1599 N N . MET A 1 206 ? -11.297 1.045 34.134 1.00 88.12 206 MET A N 1
ATOM 1600 C CA . MET A 1 206 ? -10.850 -0.292 34.541 1.00 88.12 206 MET A CA 1
ATOM 1601 C C . MET A 1 206 ? -11.958 -1.099 35.226 1.00 88.12 206 MET A C 1
ATOM 1603 O O . MET A 1 206 ? -12.119 -2.282 34.946 1.00 88.12 206 MET A O 1
ATOM 1607 N N . ASP A 1 207 ? -12.749 -0.445 36.076 1.00 90.69 207 ASP A N 1
ATOM 1608 C CA . ASP A 1 207 ? -13.826 -1.080 36.844 1.00 90.69 207 ASP A CA 1
ATOM 1609 C C . ASP A 1 207 ? -15.161 -1.140 36.071 1.00 90.69 207 ASP A C 1
ATOM 1611 O O . ASP A 1 207 ? -16.175 -1.626 36.582 1.00 90.69 207 ASP A O 1
ATOM 1615 N N . ALA A 1 208 ? -15.200 -0.605 34.846 1.00 92.06 208 ALA A N 1
ATOM 1616 C CA . ALA A 1 208 ? -16.412 -0.554 34.042 1.00 92.06 208 ALA A CA 1
ATOM 1617 C C . ALA A 1 208 ? -16.751 -1.903 33.401 1.00 92.06 208 ALA A C 1
ATOM 1619 O O . ALA A 1 208 ? -15.905 -2.768 33.184 1.00 92.06 208 ALA A O 1
ATOM 1620 N N . LYS A 1 209 ? -18.022 -2.034 33.012 1.00 94.44 209 LYS A N 1
ATOM 1621 C CA . LYS A 1 209 ? -18.464 -3.071 32.081 1.00 94.44 209 LYS A CA 1
ATOM 1622 C C . LYS A 1 209 ? -18.662 -2.469 30.701 1.00 94.44 209 LYS A C 1
ATOM 1624 O O . LYS A 1 209 ? -19.177 -1.361 30.569 1.00 94.44 209 LYS A O 1
ATOM 1629 N N . TYR A 1 210 ? -18.314 -3.235 29.685 1.00 94.88 210 TYR A N 1
ATOM 1630 C CA . TYR A 1 210 ? -18.406 -2.878 28.284 1.00 94.88 210 TYR A CA 1
ATOM 1631 C C . TYR A 1 210 ? -19.401 -3.793 27.592 1.00 94.88 210 TYR A C 1
ATOM 1633 O O . TYR A 1 210 ? -19.346 -5.019 27.714 1.00 94.88 210 TYR A O 1
ATOM 1641 N N . ARG A 1 211 ? -20.320 -3.187 26.848 1.00 95.69 211 ARG A N 1
ATOM 1642 C CA . ARG A 1 211 ? -21.148 -3.883 25.876 1.00 95.69 211 ARG A CA 1
ATOM 1643 C C . ARG A 1 211 ? -20.352 -3.98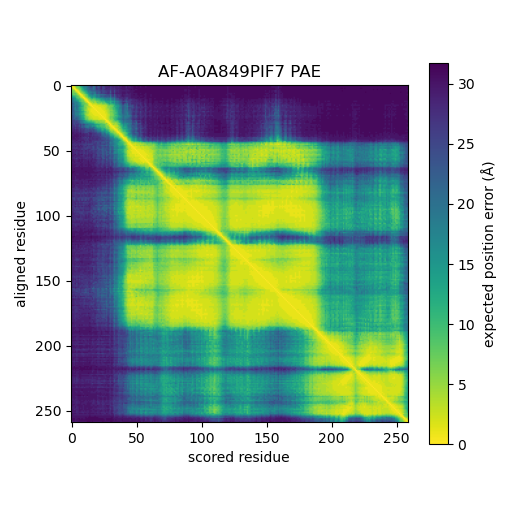2 24.583 1.00 95.69 211 ARG A C 1
ATOM 1645 O O . ARG A 1 211 ? -20.082 -2.965 23.949 1.00 95.69 211 ARG A O 1
ATOM 1652 N N . VAL A 1 212 ? -20.013 -5.201 24.192 1.00 95.31 212 VAL A N 1
ATOM 1653 C CA . VAL A 1 212 ? -19.335 -5.492 22.930 1.00 95.31 212 VAL A CA 1
ATOM 1654 C C . VAL A 1 212 ? -20.325 -6.144 21.981 1.00 95.31 212 VAL A C 1
ATOM 1656 O O . VAL A 1 212 ? -20.919 -7.174 22.310 1.00 95.31 212 VAL A O 1
ATOM 1659 N N . THR A 1 213 ? -20.503 -5.543 20.810 1.00 94.75 213 THR A N 1
ATOM 1660 C CA . THR A 1 213 ? -21.383 -6.059 19.759 1.00 94.75 213 THR A CA 1
ATOM 1661 C C . THR A 1 213 ? -20.545 -6.576 18.606 1.00 94.75 213 THR A C 1
ATOM 1663 O O . THR A 1 213 ? -19.726 -5.836 18.059 1.00 94.75 213 THR A O 1
ATOM 1666 N N . THR A 1 214 ? -20.786 -7.817 18.197 1.00 93.12 214 THR A N 1
ATOM 1667 C CA . THR A 1 214 ? -20.160 -8.412 17.016 1.00 93.12 214 THR A CA 1
ATOM 1668 C C . THR A 1 214 ? -21.195 -9.053 16.090 1.00 93.12 214 THR A C 1
ATOM 1670 O O . THR A 1 214 ? -22.334 -9.304 16.489 1.00 93.12 214 THR A O 1
ATOM 1673 N N . VAL A 1 215 ? -20.823 -9.295 14.832 1.00 92.25 215 VAL A N 1
ATOM 1674 C CA . VAL A 1 215 ? -21.684 -9.919 13.816 1.00 92.25 215 VAL A CA 1
ATOM 1675 C C . VAL A 1 215 ? -20.958 -11.069 13.127 1.00 92.25 215 VAL A C 1
ATOM 1677 O O . VAL A 1 215 ? -19.851 -10.892 12.631 1.00 92.25 215 VAL A O 1
ATOM 1680 N N . ILE A 1 216 ? -21.608 -12.227 13.031 1.00 89.69 216 ILE A N 1
ATOM 1681 C CA . ILE A 1 216 ? -21.171 -13.351 12.196 1.00 89.69 216 ILE A CA 1
ATOM 1682 C C . ILE A 1 216 ? -21.820 -13.188 10.813 1.00 89.69 216 ILE A C 1
ATOM 1684 O O . ILE A 1 216 ? -23.048 -13.232 10.724 1.00 89.69 216 ILE A O 1
ATOM 1688 N N . PRO A 1 217 ? -21.051 -13.007 9.725 1.00 80.94 217 PRO A N 1
ATOM 1689 C CA . PRO A 1 217 ? -21.587 -12.597 8.422 1.00 80.94 217 PRO A CA 1
ATOM 1690 C C . PRO A 1 217 ? -22.045 -13.741 7.499 1.00 80.94 217 PRO A C 1
ATOM 1692 O O . PRO A 1 217 ? -22.301 -13.492 6.321 1.00 80.94 217 PRO A O 1
ATOM 1695 N N . LEU A 1 218 ? -22.108 -14.993 7.969 1.00 80.25 218 LEU A N 1
ATOM 1696 C CA . LEU A 1 218 ? -22.368 -16.150 7.104 1.00 80.25 218 LEU A CA 1
ATOM 1697 C C . LEU A 1 218 ? -23.702 -16.015 6.347 1.00 80.25 218 LEU A C 1
ATOM 1699 O O . LEU A 1 218 ? -24.766 -15.819 6.932 1.00 80.25 218 LEU A O 1
ATOM 1703 N N . VAL A 1 219 ? -23.586 -16.147 5.021 1.00 61.44 219 VAL A N 1
ATOM 1704 C CA . VAL A 1 219 ? -24.460 -15.629 3.947 1.00 61.44 219 VAL A CA 1
ATOM 1705 C C . VAL A 1 219 ? -25.932 -16.062 4.033 1.00 61.44 219 VAL A C 1
ATOM 1707 O O . VAL A 1 219 ? -26.787 -15.434 3.415 1.00 61.44 219 VAL A O 1
ATOM 1710 N N . GLU A 1 220 ? -26.254 -17.088 4.820 1.00 76.56 220 GLU A N 1
ATOM 1711 C CA . GLU A 1 220 ? -27.630 -17.575 4.971 1.00 76.56 220 GLU A CA 1
ATOM 1712 C C . GLU A 1 220 ? -28.324 -17.094 6.252 1.00 76.56 220 GLU A C 1
ATOM 1714 O O . GLU A 1 220 ? -29.538 -16.923 6.231 1.00 76.56 220 GLU A O 1
ATOM 1719 N N . ASN A 1 221 ? -27.593 -16.846 7.349 1.00 82.38 221 ASN A N 1
ATOM 1720 C CA . ASN A 1 221 ? -28.172 -16.455 8.642 1.00 82.38 221 ASN A CA 1
ATOM 1721 C C . ASN A 1 221 ? -27.172 -15.629 9.469 1.00 82.38 221 ASN A C 1
ATOM 1723 O O . ASN A 1 221 ? -26.494 -16.182 10.340 1.00 82.38 221 ASN A O 1
ATOM 1727 N N . PRO A 1 222 ? -27.060 -14.314 9.222 1.00 87.50 222 PRO A N 1
ATOM 1728 C CA . PRO A 1 222 ? -26.189 -13.468 10.020 1.00 87.50 222 PRO A CA 1
ATOM 1729 C C . PRO A 1 222 ? -26.694 -13.383 11.465 1.00 87.50 222 PRO A C 1
ATOM 1731 O O . PRO A 1 222 ? -27.882 -13.159 11.707 1.00 87.50 222 PRO A O 1
ATOM 1734 N N . VAL A 1 223 ? -25.785 -13.547 12.427 1.00 90.31 223 VAL A N 1
ATOM 1735 C CA . VAL A 1 223 ? -26.097 -13.489 13.864 1.00 90.31 223 VAL A CA 1
ATOM 1736 C C . VAL A 1 223 ? -25.361 -12.321 14.495 1.00 90.31 223 VAL A C 1
ATOM 1738 O O . VAL A 1 223 ? -24.172 -12.128 14.254 1.00 90.31 223 VAL A O 1
ATOM 1741 N N . GLN A 1 224 ? -26.071 -11.556 15.319 1.00 93.19 224 GLN A N 1
ATOM 1742 C CA . GLN A 1 224 ? -25.488 -10.519 16.159 1.00 93.19 224 GLN A CA 1
ATOM 1743 C C . GLN A 1 224 ? -25.250 -11.079 17.563 1.00 93.19 224 GLN A C 1
ATOM 1745 O O . GLN A 1 224 ? -26.192 -11.514 18.226 1.00 93.19 224 GLN A O 1
ATOM 1750 N N . ASN A 1 225 ? -24.006 -11.020 18.028 1.00 91.50 225 ASN A N 1
ATOM 1751 C CA . ASN A 1 225 ? -23.630 -11.376 19.389 1.00 91.50 225 ASN A CA 1
ATOM 1752 C C . ASN A 1 225 ? -23.459 -10.099 20.214 1.00 91.50 225 ASN A C 1
ATOM 1754 O O . ASN A 1 225 ? -22.805 -9.148 19.787 1.00 91.50 225 ASN A O 1
ATOM 1758 N N . VAL A 1 226 ? -24.044 -10.080 21.410 1.00 94.62 226 VAL A N 1
ATOM 1759 C CA . VAL A 1 226 ? -23.873 -8.994 22.381 1.00 94.62 226 VAL A CA 1
ATOM 1760 C C . VAL A 1 226 ? -23.288 -9.589 23.650 1.00 94.62 226 VAL A C 1
ATOM 1762 O O . VAL A 1 226 ? -23.890 -10.470 24.264 1.00 94.62 226 VAL A O 1
ATOM 1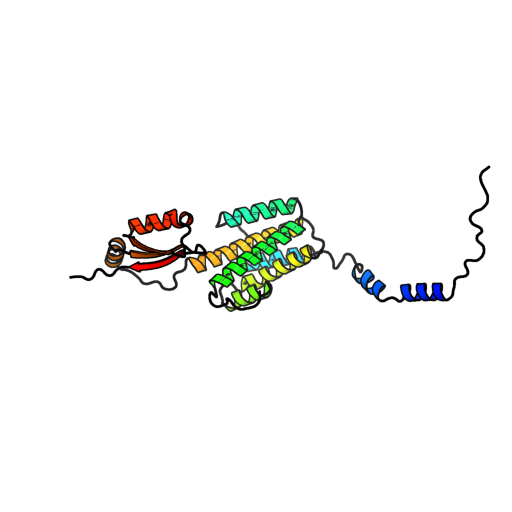765 N N . ARG A 1 227 ? -22.108 -9.111 24.040 1.00 93.56 227 ARG A N 1
ATOM 1766 C CA . ARG A 1 227 ? -21.383 -9.551 25.235 1.00 93.56 227 ARG A CA 1
ATOM 1767 C C . ARG A 1 227 ? -21.277 -8.393 26.216 1.00 93.56 227 ARG A C 1
ATOM 1769 O O . ARG A 1 227 ? -21.119 -7.247 25.807 1.00 93.56 227 ARG A O 1
ATOM 1776 N N . ILE A 1 228 ? -21.377 -8.698 27.506 1.00 95.31 228 ILE A N 1
ATOM 1777 C CA . ILE A 1 228 ? -21.080 -7.749 28.581 1.00 95.31 228 ILE A CA 1
ATOM 1778 C C . ILE A 1 228 ? -19.815 -8.251 29.261 1.00 95.31 228 ILE A C 1
ATOM 1780 O O . ILE A 1 228 ? -19.844 -9.310 29.885 1.00 95.31 228 ILE A O 1
ATOM 1784 N N . LEU A 1 229 ? -18.724 -7.511 29.102 1.00 94.62 229 LEU A N 1
ATOM 1785 C CA . LEU A 1 229 ? -17.391 -7.882 29.572 1.00 94.62 229 LEU A CA 1
ATOM 1786 C C . LEU A 1 229 ? -16.868 -6.800 30.513 1.00 94.62 229 LEU A C 1
ATOM 1788 O O . LEU A 1 229 ? -17.180 -5.627 30.334 1.00 94.62 229 LEU A O 1
ATOM 1792 N N . ASP A 1 230 ? -16.106 -7.178 31.529 1.00 93.81 230 ASP A N 1
ATOM 1793 C CA . ASP A 1 230 ? -15.225 -6.240 32.226 1.00 93.81 230 ASP A CA 1
ATOM 1794 C C . ASP A 1 230 ? -13.954 -6.000 31.391 1.00 93.81 230 ASP A C 1
ATOM 1796 O O . ASP A 1 230 ? -13.829 -6.499 30.266 1.00 93.81 230 ASP A O 1
ATOM 1800 N N . GLN A 1 231 ? -13.023 -5.201 31.912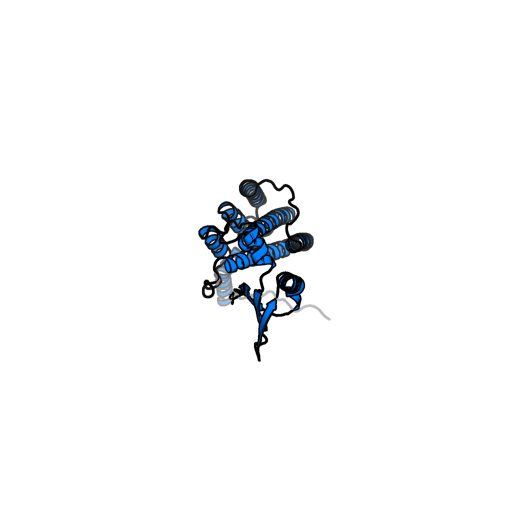 1.00 92.75 231 GLN A N 1
ATOM 1801 C CA . GLN A 1 231 ? -11.793 -4.877 31.195 1.00 92.75 231 GLN A CA 1
ATOM 1802 C C . GLN A 1 231 ? -10.950 -6.128 30.880 1.00 92.75 231 GLN A C 1
ATOM 1804 O O . GLN A 1 231 ? -10.441 -6.255 29.768 1.00 92.75 231 GLN A O 1
ATOM 1809 N N . ASP A 1 232 ? -10.847 -7.073 31.817 1.00 93.06 232 ASP A N 1
ATOM 1810 C CA . ASP A 1 232 ? -10.088 -8.316 31.622 1.00 93.06 232 ASP A CA 1
ATOM 1811 C C . ASP A 1 232 ? -10.744 -9.210 30.559 1.00 93.06 232 ASP A C 1
ATOM 1813 O O . ASP A 1 232 ? -10.073 -9.723 29.659 1.00 93.06 232 ASP A O 1
ATOM 1817 N N . GLY A 1 233 ? -12.073 -9.346 30.602 1.00 92.06 233 GLY A N 1
ATOM 1818 C CA . GLY A 1 233 ? -12.846 -10.050 29.583 1.00 92.06 233 GLY A CA 1
ATOM 1819 C C . GLY A 1 233 ? -12.707 -9.428 28.196 1.00 92.06 233 GLY A C 1
ATOM 1820 O O . GLY A 1 233 ? -12.629 -10.152 27.202 1.00 92.06 233 GLY A O 1
ATOM 1821 N N . LEU A 1 234 ? -12.646 -8.096 28.119 1.00 93.25 234 LEU A N 1
ATOM 1822 C CA . LEU A 1 234 ? -12.415 -7.379 26.870 1.00 93.25 234 LEU A CA 1
ATOM 1823 C C . LEU A 1 234 ? -11.017 -7.665 26.305 1.00 93.25 234 LEU A C 1
ATOM 1825 O O . LEU A 1 234 ? -10.906 -7.924 25.108 1.00 93.25 234 LEU A O 1
ATOM 1829 N N . TYR A 1 235 ? -9.971 -7.666 27.137 1.00 91.62 235 TYR A N 1
ATOM 1830 C CA . TYR A 1 235 ? -8.618 -7.997 26.679 1.00 91.62 235 TYR A CA 1
ATOM 1831 C C . TYR A 1 235 ? -8.531 -9.415 26.120 1.00 91.62 235 TYR A C 1
ATOM 1833 O O . TYR A 1 235 ? -8.026 -9.588 25.015 1.00 91.62 235 TYR A O 1
ATOM 1841 N N . MET A 1 236 ? -9.098 -10.405 26.817 1.00 91.25 236 MET A N 1
ATOM 1842 C CA . MET A 1 236 ? -9.129 -11.787 26.321 1.00 91.25 236 MET A CA 1
ATOM 1843 C C . MET A 1 236 ? -9.890 -11.916 24.995 1.00 91.25 236 MET A C 1
ATOM 1845 O O . MET A 1 236 ? -9.499 -12.691 24.123 1.00 91.25 236 MET A O 1
ATOM 1849 N N . LEU A 1 237 ? -10.980 -11.157 24.820 1.00 90.56 237 LEU A N 1
ATOM 1850 C CA . LEU A 1 237 ? -11.708 -11.137 23.553 1.00 90.56 237 LEU A CA 1
ATOM 1851 C C . LEU A 1 237 ? -10.846 -10.562 22.423 1.00 90.56 237 LEU A C 1
ATOM 1853 O O . LEU A 1 237 ? -10.868 -11.100 21.324 1.00 90.56 237 LEU A O 1
ATOM 1857 N N . LEU A 1 238 ? -10.123 -9.469 22.669 1.00 90.44 238 LEU A N 1
ATOM 1858 C CA . LEU A 1 238 ? -9.301 -8.823 21.645 1.00 90.44 238 LEU A CA 1
ATOM 1859 C C . LEU A 1 238 ? -8.044 -9.634 21.304 1.00 90.44 238 LEU A C 1
ATOM 1861 O O . LEU A 1 238 ? -7.633 -9.632 20.148 1.00 90.44 238 LEU A O 1
ATOM 1865 N N . GLU A 1 239 ? -7.468 -10.345 22.275 1.00 88.25 239 GLU A N 1
ATOM 1866 C CA . GLU A 1 239 ? -6.270 -11.173 22.087 1.00 88.25 239 GLU A CA 1
ATOM 1867 C C . GLU A 1 239 ? -6.499 -12.344 21.120 1.00 88.25 239 GLU A C 1
ATOM 1869 O O . GLU A 1 239 ? -5.612 -12.646 20.334 1.00 88.25 239 GLU A O 1
ATOM 1874 N N . GLY A 1 240 ? -7.685 -12.963 21.134 1.00 82.50 240 GLY A N 1
ATOM 1875 C CA . GLY A 1 240 ? -8.048 -14.044 20.201 1.00 82.50 240 GLY A CA 1
ATOM 1876 C C . GLY A 1 240 ? -8.953 -13.608 19.047 1.00 82.50 240 GLY A C 1
ATOM 1877 O O . GLY A 1 240 ? -9.622 -14.446 18.442 1.00 82.50 240 GLY A O 1
ATOM 1878 N N . TYR A 1 241 ? -9.093 -12.299 18.807 1.00 84.25 241 TYR A N 1
ATOM 1879 C CA . TYR A 1 241 ? -10.154 -11.767 17.947 1.00 84.25 241 TYR A CA 1
ATOM 1880 C C . TYR A 1 241 ? -10.082 -12.257 16.491 1.00 84.25 241 TYR A C 1
ATOM 1882 O O . TYR A 1 241 ? -11.111 -12.435 15.832 1.00 84.25 241 TYR A O 1
ATOM 1890 N N . ASP A 1 242 ? -8.873 -12.512 16.010 1.00 78.69 242 ASP A N 1
ATOM 1891 C CA . ASP A 1 242 ? -8.569 -13.059 14.692 1.00 78.69 242 ASP A CA 1
ATOM 1892 C C . ASP A 1 242 ? -9.118 -14.482 14.469 1.00 78.69 242 ASP A C 1
ATOM 1894 O O . ASP A 1 242 ? -9.376 -14.860 13.323 1.00 78.69 242 ASP A O 1
ATOM 1898 N N . GLU A 1 243 ? -9.391 -15.247 15.530 1.00 82.75 243 GLU A N 1
ATOM 1899 C CA . GLU A 1 243 ? -9.874 -16.632 15.436 1.00 82.75 243 GLU A CA 1
ATOM 1900 C C . GLU A 1 243 ? -11.405 -16.763 15.330 1.00 82.75 243 GLU A C 1
ATOM 1902 O O . GLU A 1 243 ? -11.913 -17.780 14.849 1.00 82.75 243 GLU A O 1
ATOM 1907 N N . TYR A 1 244 ? -12.179 -15.762 15.765 1.00 79.25 244 TYR A N 1
ATOM 1908 C CA . TYR A 1 244 ? -13.625 -15.945 15.980 1.00 79.25 244 TYR A CA 1
ATOM 1909 C C . TYR A 1 244 ? -14.485 -15.877 14.709 1.00 79.25 244 TYR A C 1
ATOM 1911 O O . TYR A 1 244 ? -15.648 -16.280 14.738 1.00 79.25 244 TYR A O 1
ATOM 1919 N N . GLY A 1 245 ? -13.961 -15.359 13.593 1.00 82.31 245 GLY A N 1
ATOM 1920 C CA . GLY A 1 245 ? -14.753 -15.160 12.369 1.00 82.31 245 GLY A CA 1
ATOM 1921 C C . GLY A 1 245 ? -15.934 -14.187 12.544 1.00 82.31 245 GLY A C 1
ATOM 1922 O O . GLY A 1 245 ? -16.920 -14.262 11.808 1.00 82.31 245 GLY A O 1
ATOM 1923 N N . GLU A 1 246 ? -15.851 -13.289 13.529 1.00 88.88 246 GLU A N 1
ATOM 1924 C CA . GLU A 1 246 ? -16.862 -12.277 13.851 1.00 88.88 246 GLU A CA 1
ATOM 1925 C C . GLU A 1 246 ? -16.364 -10.877 13.470 1.00 88.88 246 GLU A C 1
ATOM 1927 O O . GLU A 1 246 ? -15.178 -10.591 13.579 1.00 88.88 246 GLU A O 1
ATOM 1932 N N . PHE A 1 247 ? -17.261 -9.963 13.097 1.00 89.44 247 PHE A N 1
ATOM 1933 C CA . PHE A 1 247 ? -16.963 -8.541 12.890 1.00 89.44 247 PHE A CA 1
ATOM 1934 C C . PHE A 1 247 ? -17.316 -7.716 14.126 1.00 89.44 247 PHE A C 1
ATOM 1936 O O . PHE A 1 247 ? -18.463 -7.743 14.561 1.00 89.44 247 PHE A O 1
ATOM 1943 N N . LEU A 1 248 ? -16.367 -6.951 14.664 1.00 91.50 248 LEU A N 1
ATOM 1944 C CA . LEU A 1 248 ? -16.570 -6.017 15.761 1.00 91.50 248 LEU A CA 1
ATOM 1945 C C . LEU A 1 248 ? -17.348 -4.810 15.240 1.00 91.50 248 LEU A C 1
ATOM 1947 O O . LEU A 1 248 ? -16.915 -4.131 14.313 1.00 91.50 248 LEU A O 1
ATOM 1951 N N . VAL A 1 249 ? -18.513 -4.566 15.834 1.00 92.38 249 VAL A N 1
ATOM 1952 C CA . VAL A 1 249 ? -19.427 -3.492 15.427 1.00 92.38 249 VAL A CA 1
ATOM 1953 C C . VAL A 1 249 ? -19.332 -2.307 16.376 1.00 92.38 249 VAL A C 1
ATOM 1955 O O . VAL A 1 249 ? -19.233 -1.170 15.925 1.00 92.38 249 VAL A O 1
ATOM 1958 N N . SER A 1 250 ? -19.374 -2.556 17.686 1.00 92.81 250 SER A N 1
ATOM 1959 C CA . SER A 1 250 ? -19.252 -1.498 18.689 1.00 92.81 250 SER A CA 1
ATOM 1960 C C . SER A 1 250 ? -18.713 -2.013 20.018 1.00 92.81 250 SER A C 1
ATOM 1962 O O . SER A 1 250 ? -18.845 -3.193 20.356 1.00 92.81 250 SER A O 1
ATOM 1964 N N . MET A 1 251 ? -18.120 -1.090 20.772 1.00 93.12 251 MET A N 1
ATOM 1965 C CA . MET A 1 251 ? -17.680 -1.277 22.147 1.00 93.12 251 MET A CA 1
ATOM 1966 C C . MET A 1 251 ? -18.092 -0.042 22.947 1.00 93.12 251 MET A C 1
ATOM 1968 O O . MET A 1 251 ? -17.585 1.054 22.718 1.00 93.12 251 MET A O 1
ATOM 1972 N N . GLU A 1 252 ? -19.036 -0.217 23.864 1.00 93.50 252 GLU A N 1
ATOM 1973 C CA . GLU A 1 252 ? -19.654 0.879 24.611 1.00 93.50 252 GLU A CA 1
ATOM 1974 C C . GLU A 1 252 ? -19.520 0.632 26.110 1.00 93.50 252 GLU A C 1
ATOM 1976 O O . GLU A 1 252 ? -19.878 -0.441 26.602 1.00 93.50 252 GLU A O 1
ATOM 1981 N N . LYS A 1 253 ? -19.043 1.631 26.858 1.00 92.75 253 LYS A N 1
ATOM 1982 C CA . LYS A 1 253 ? -19.086 1.596 28.323 1.00 92.75 253 LYS A CA 1
ATOM 1983 C C . LYS A 1 253 ? -20.547 1.590 28.777 1.00 92.75 253 LYS A C 1
ATOM 1985 O O . LYS A 1 253 ? -21.337 2.433 28.362 1.00 92.75 253 LYS A O 1
ATOM 1990 N N . ILE A 1 254 ? -20.901 0.654 29.650 1.00 91.69 254 ILE A N 1
ATOM 1991 C CA . ILE A 1 254 ? -22.214 0.616 30.285 1.00 91.69 254 ILE A CA 1
ATOM 1992 C C . ILE A 1 254 ? -22.182 1.597 31.452 1.00 91.69 254 ILE A C 1
ATOM 1994 O O . ILE A 1 254 ? -21.419 1.420 32.402 1.00 91.69 254 ILE A O 1
ATOM 1998 N N . GLU A 1 255 ? -23.012 2.633 31.383 1.00 78.62 255 GLU A N 1
ATOM 1999 C CA . GLU A 1 255 ? -23.258 3.494 32.533 1.00 78.62 255 GLU A CA 1
ATOM 2000 C C . GLU A 1 255 ? -23.996 2.678 33.595 1.00 78.62 255 GLU A C 1
ATOM 2002 O O . GLU A 1 255 ? -25.143 2.265 33.407 1.00 78.62 255 GLU A O 1
ATOM 2007 N N . THR A 1 256 ? -23.326 2.404 34.712 1.00 63.25 256 THR A N 1
ATOM 2008 C CA . THR A 1 256 ? -23.994 1.871 35.894 1.00 63.25 256 THR A CA 1
ATOM 2009 C C . THR A 1 256 ? -24.964 2.949 36.366 1.00 63.25 256 THR A C 1
ATOM 2011 O O . THR A 1 256 ? -24.534 3.979 36.879 1.00 63.25 256 THR A O 1
ATOM 2014 N N . GLN A 1 257 ? -26.267 2.755 36.149 1.00 46.78 257 GLN A N 1
ATOM 2015 C CA . GLN A 1 257 ? -27.272 3.597 36.788 1.00 46.78 257 GLN A CA 1
ATOM 2016 C C . GLN A 1 257 ? -27.106 3.415 38.296 1.00 46.78 257 GLN A C 1
ATOM 2018 O O . GLN A 1 257 ? -27.331 2.327 38.821 1.00 46.78 257 GLN A O 1
ATOM 2023 N N . SER A 1 258 ? -26.627 4.459 38.965 1.00 41.81 258 SER A N 1
ATOM 2024 C CA . SER A 1 258 ? -26.610 4.531 40.419 1.00 41.81 258 SER A CA 1
ATOM 2025 C C . SER A 1 258 ? -28.062 4.525 40.903 1.00 41.81 258 SER A C 1
ATOM 2027 O O . SER A 1 258 ? -28.756 5.530 40.745 1.00 41.81 258 SER A O 1
ATOM 2029 N N . GLU A 1 259 ? -28.526 3.385 41.418 1.00 35.25 259 GLU A N 1
ATOM 2030 C CA . GLU A 1 259 ? -29.717 3.309 42.280 1.00 35.25 259 GLU A CA 1
ATOM 2031 C C . GLU A 1 259 ? -29.452 3.955 43.646 1.00 35.25 259 GLU A C 1
ATOM 2033 O O . GLU A 1 259 ? -28.318 3.815 44.169 1.00 35.25 259 GLU A O 1
#

Sequence (259 aa):
MLISHVVGWEQITVDTITLLLLAFLLVSPFIEQLRKIKVGEFEAEIAPSEVKKFKSEVDKSIGTGEVREPITPEIRSVGDDLLDLLDRDPVLALAKLRIELEQALTRLHLLAAPDAKQRRPAGLNSLVCDLVRSSILPAQLSGPLREVISLCNRAVHGEHIRHADAMSIIDIGIRILEEIDLVFELFIIKPTETQPLSPADVSAYMDAKYRVTTVIPLVENPVQNVRILDQDGLYMLLEGYDEYGEFLVSMEKIETQSE